Protein AF-A0A9X4NS41-F1 (afdb_monomer_lite)

Structure (mmCIF, N/CA/C/O backbone):
data_AF-A0A9X4NS41-F1
#
_entry.id   AF-A0A9X4NS41-F1
#
loop_
_atom_site.group_PDB
_atom_site.id
_atom_site.type_symbol
_atom_site.label_atom_id
_atom_site.label_alt_id
_atom_site.label_comp_id
_atom_site.label_asym_id
_atom_site.label_entity_id
_atom_site.label_seq_id
_atom_site.pdbx_PDB_ins_code
_atom_site.Cartn_x
_atom_site.Cartn_y
_atom_site.Cartn_z
_atom_site.occupancy
_atom_site.B_iso_or_equiv
_atom_site.auth_seq_id
_atom_site.auth_comp_id
_atom_site.auth_asym_id
_atom_site.auth_atom_id
_atom_site.pdbx_PDB_model_num
ATOM 1 N N . MET A 1 1 ? -1.812 -21.612 21.939 1.00 62.03 1 MET A N 1
ATOM 2 C CA . MET A 1 1 ? -1.450 -20.330 21.306 1.00 62.03 1 MET A CA 1
ATOM 3 C C . MET A 1 1 ? -2.098 -20.356 19.951 1.00 62.03 1 MET A C 1
ATOM 5 O O . MET A 1 1 ? -1.853 -21.315 19.227 1.00 62.03 1 MET A O 1
ATOM 9 N N . ASP A 1 2 ? -2.952 -19.383 19.673 1.00 74.12 2 ASP A N 1
ATOM 10 C CA . ASP A 1 2 ? -3.709 -19.360 18.427 1.00 74.12 2 ASP A CA 1
ATOM 11 C C . ASP A 1 2 ? -2.780 -19.047 17.252 1.00 74.12 2 ASP A C 1
ATOM 13 O O . ASP A 1 2 ? -1.747 -18.387 17.419 1.00 74.12 2 ASP A O 1
ATOM 17 N N . ALA A 1 3 ? -3.106 -19.604 16.087 1.00 84.44 3 ALA A N 1
ATOM 18 C CA . ALA A 1 3 ? -2.353 -19.372 14.864 1.00 84.44 3 ALA A CA 1
ATOM 19 C C . ALA A 1 3 ? -2.545 -17.927 14.386 1.00 84.44 3 ALA A C 1
ATOM 21 O O . ALA A 1 3 ? -3.587 -17.319 14.630 1.00 84.44 3 ALA A O 1
ATOM 22 N N . ASP A 1 4 ? -1.544 -17.389 13.690 1.00 89.44 4 ASP A N 1
ATOM 23 C CA . ASP A 1 4 ? -1.655 -16.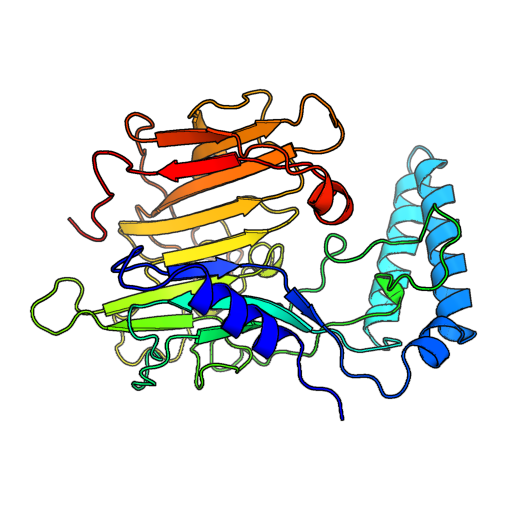079 13.057 1.00 89.44 4 ASP A CA 1
ATOM 24 C C . ASP A 1 4 ? -2.730 -16.133 11.949 1.00 89.44 4 ASP A C 1
ATOM 26 O O . ASP A 1 4 ? -2.580 -16.928 11.014 1.00 89.44 4 ASP A O 1
ATOM 30 N N . PRO A 1 5 ? -3.805 -15.322 12.014 1.00 90.75 5 PRO A N 1
ATOM 31 C CA . PRO A 1 5 ? -4.879 -15.353 11.022 1.00 90.75 5 PRO A CA 1
ATOM 32 C C . PRO A 1 5 ? -4.407 -15.125 9.584 1.00 90.75 5 PRO A C 1
ATOM 34 O O . PRO A 1 5 ? -5.068 -15.572 8.649 1.00 90.75 5 PRO A O 1
ATOM 37 N N . THR A 1 6 ? -3.258 -14.474 9.377 1.00 92.50 6 THR A N 1
ATOM 38 C CA . THR A 1 6 ? -2.722 -14.271 8.024 1.00 92.50 6 THR A CA 1
ATOM 39 C C . THR A 1 6 ? -2.385 -15.572 7.320 1.00 92.50 6 THR A C 1
ATOM 41 O O . THR A 1 6 ? -2.519 -15.642 6.105 1.00 92.50 6 THR A O 1
ATOM 44 N N . ASP A 1 7 ? -1.991 -16.610 8.057 1.00 91.50 7 ASP A N 1
ATOM 45 C CA . ASP A 1 7 ? -1.671 -17.910 7.465 1.00 91.50 7 ASP A CA 1
ATOM 46 C C . ASP A 1 7 ? -2.927 -18.571 6.892 1.00 91.50 7 ASP A C 1
ATOM 48 O O . ASP A 1 7 ? -2.894 -19.153 5.807 1.00 91.50 7 ASP A O 1
ATOM 52 N N . PHE A 1 8 ? -4.052 -18.414 7.591 1.00 93.12 8 PHE A N 1
ATOM 53 C CA . PHE A 1 8 ? -5.355 -18.840 7.100 1.00 93.12 8 PHE A CA 1
ATOM 54 C C . PHE A 1 8 ? -5.769 -18.030 5.864 1.00 93.12 8 PHE A C 1
ATOM 56 O O . PHE A 1 8 ? -6.077 -18.620 4.833 1.00 93.12 8 PHE A O 1
ATOM 63 N N . ILE A 1 9 ? -5.698 -16.695 5.923 1.00 92.75 9 ILE A N 1
ATOM 64 C CA . ILE A 1 9 ? -6.093 -15.822 4.802 1.00 92.75 9 ILE A CA 1
ATOM 65 C C . ILE A 1 9 ? -5.260 -16.120 3.546 1.00 92.75 9 ILE A C 1
ATOM 67 O O . ILE A 1 9 ? -5.816 -16.262 2.460 1.00 92.75 9 ILE A O 1
ATOM 71 N N . LEU A 1 10 ? -3.940 -16.269 3.680 1.00 93.94 10 LEU A N 1
ATOM 72 C CA . LEU A 1 10 ? -3.049 -16.617 2.569 1.00 93.94 10 LEU A CA 1
ATOM 73 C C . LEU A 1 10 ? -3.400 -17.982 1.957 1.00 93.94 10 LEU A C 1
ATOM 75 O O . LEU A 1 10 ? -3.392 -18.130 0.733 1.00 93.94 10 LEU A O 1
ATOM 79 N N . SER A 1 11 ? -3.726 -18.976 2.791 1.00 93.06 11 SER A N 1
ATOM 80 C CA . SER A 1 11 ? -4.186 -20.292 2.333 1.00 93.06 11 SER A CA 1
ATOM 81 C C . SER A 1 11 ? -5.492 -20.195 1.540 1.00 93.06 11 SER A C 1
ATOM 83 O O . SER A 1 11 ? -5.574 -20.751 0.445 1.00 93.06 11 SER A O 1
ATOM 85 N N . GLU A 1 12 ? -6.489 -19.470 2.049 1.00 94.06 12 GLU A N 1
ATOM 86 C CA . GLU A 1 12 ? -7.777 -19.288 1.368 1.00 94.06 12 GLU A CA 1
ATOM 87 C C . GLU A 1 12 ? -7.615 -18.543 0.036 1.00 94.06 12 GLU A C 1
ATOM 89 O O . GLU A 1 12 ? -8.140 -18.981 -0.986 1.00 94.06 12 GLU A O 1
ATOM 94 N N . LEU A 1 13 ? -6.814 -17.472 0.004 1.00 91.75 13 LEU A N 1
ATOM 95 C CA . LEU A 1 13 ? -6.517 -16.729 -1.226 1.00 91.75 13 LEU A CA 1
ATOM 96 C C . LEU A 1 13 ? -5.846 -17.618 -2.279 1.00 91.75 13 LEU A C 1
ATOM 98 O O . LEU A 1 13 ? -6.239 -17.610 -3.444 1.00 91.75 13 LEU A O 1
ATOM 102 N N . ARG A 1 14 ? -4.871 -18.437 -1.878 1.00 91.25 14 ARG A N 1
ATOM 103 C CA . ARG A 1 14 ? -4.211 -19.385 -2.785 1.00 91.25 14 ARG A CA 1
ATOM 104 C C . ARG A 1 14 ? -5.186 -20.413 -3.363 1.00 91.25 14 ARG A C 1
ATOM 106 O O . ARG A 1 14 ? -5.054 -20.790 -4.525 1.00 91.25 14 ARG A O 1
ATOM 113 N N . GLN A 1 15 ? -6.142 -20.887 -2.566 1.00 92.31 15 GLN A N 1
ATOM 114 C CA . GLN A 1 15 ? -7.164 -21.825 -3.037 1.00 92.31 15 GLN A CA 1
ATOM 115 C C . GLN A 1 15 ? -8.176 -21.152 -3.971 1.00 92.31 15 GLN A C 1
ATOM 117 O O . GLN A 1 15 ? -8.603 -21.771 -4.945 1.00 92.31 15 GLN A O 1
ATOM 122 N N . ALA A 1 16 ? -8.531 -19.894 -3.698 1.00 90.69 16 ALA A N 1
ATOM 123 C CA . ALA A 1 16 ? -9.467 -19.115 -4.502 1.00 90.69 16 ALA A CA 1
ATOM 124 C C . ALA A 1 16 ? -8.907 -18.735 -5.884 1.00 90.69 16 ALA A C 1
ATOM 126 O O . ALA A 1 16 ? -9.666 -18.678 -6.850 1.00 90.69 16 ALA A O 1
ATOM 127 N N . PHE A 1 17 ? -7.589 -18.527 -5.994 1.00 89.88 17 PHE A N 1
ATOM 128 C CA . PHE A 1 17 ? -6.917 -18.128 -7.236 1.00 89.88 17 PHE A CA 1
ATOM 129 C C . PHE A 1 17 ? -5.881 -19.172 -7.693 1.00 89.88 17 PHE A C 1
ATOM 131 O O . PHE A 1 17 ? -4.675 -18.915 -7.660 1.00 89.88 17 PHE A O 1
ATOM 138 N N . PRO A 1 18 ? -6.312 -20.376 -8.121 1.00 89.06 18 PRO A N 1
ATOM 139 C CA . PRO A 1 18 ? -5.387 -21.425 -8.522 1.00 89.06 18 PRO A CA 1
ATOM 140 C C . PRO A 1 18 ? -4.697 -21.085 -9.848 1.00 89.06 18 PRO A C 1
ATOM 142 O O . PRO A 1 18 ? -5.317 -20.581 -10.786 1.00 89.06 18 PRO A O 1
ATOM 145 N N . ALA A 1 19 ? -3.427 -21.479 -9.973 1.00 87.94 19 ALA A N 1
ATOM 146 C CA . ALA A 1 19 ? -2.611 -21.226 -11.163 1.00 87.94 19 ALA A CA 1
ATOM 147 C C . ALA A 1 19 ? -3.201 -21.789 -12.470 1.00 87.94 19 ALA A C 1
ATOM 149 O O . ALA A 1 19 ? -2.917 -21.277 -13.546 1.00 87.94 19 ALA A O 1
ATOM 150 N N . SER A 1 20 ? -4.038 -22.829 -12.387 1.00 90.38 20 SER A N 1
ATOM 151 C CA . SER A 1 20 ? -4.728 -23.405 -13.546 1.00 90.38 20 SER A CA 1
ATOM 152 C C . SER A 1 20 ? -5.795 -22.487 -14.150 1.00 90.38 20 SER A C 1
ATOM 154 O O . SER A 1 20 ? -6.167 -22.684 -15.304 1.00 90.38 20 SER A O 1
ATOM 156 N N . GLN A 1 21 ? -6.304 -21.520 -13.381 1.00 90.62 21 GLN A N 1
ATOM 157 C CA . GLN A 1 21 ? -7.304 -20.543 -13.825 1.00 90.62 21 GLN A CA 1
ATOM 158 C C . GLN A 1 21 ? -6.708 -19.142 -13.993 1.00 90.62 21 GLN A C 1
ATOM 160 O O . GLN A 1 21 ? -7.140 -18.404 -14.874 1.00 90.62 21 GLN A O 1
ATOM 165 N N . TYR A 1 22 ? -5.707 -18.801 -13.180 1.00 87.69 22 TYR A N 1
ATOM 166 C CA . TYR A 1 22 ? -5.058 -17.492 -13.161 1.00 87.69 22 TYR A CA 1
ATOM 167 C C . TYR A 1 22 ? -3.546 -17.656 -13.346 1.00 87.69 22 TYR A C 1
ATOM 169 O O . TYR A 1 22 ? -2.830 -17.537 -12.359 1.00 87.69 22 TYR A O 1
ATOM 177 N N . PRO A 1 23 ? -3.039 -18.006 -14.545 1.00 87.50 23 PRO A N 1
ATOM 178 C CA . PRO A 1 23 ? -1.600 -18.138 -14.783 1.00 87.50 23 PRO A CA 1
ATOM 179 C C . PRO A 1 23 ? -0.880 -16.788 -14.621 1.00 87.50 23 PRO A C 1
ATOM 181 O O . PRO A 1 23 ? -1.480 -15.743 -14.860 1.00 87.50 23 PRO A O 1
ATOM 184 N N . ASP A 1 24 ? 0.388 -16.833 -14.207 1.00 88.06 24 ASP A N 1
ATOM 185 C CA . ASP A 1 24 ? 1.316 -15.689 -14.154 1.00 88.06 24 ASP A CA 1
ATOM 186 C C . ASP A 1 24 ? 0.763 -14.442 -13.435 1.00 88.06 24 ASP A C 1
ATOM 188 O O . ASP A 1 24 ? 0.834 -13.308 -13.906 1.00 88.06 24 ASP A O 1
ATOM 192 N N . TRP A 1 25 ? 0.174 -14.671 -12.267 1.00 90.25 25 TRP A N 1
ATOM 193 C CA . TRP A 1 25 ? -0.565 -13.707 -11.472 1.00 90.25 25 TRP A CA 1
ATOM 194 C C . TRP A 1 25 ? 0.070 -13.487 -10.099 1.00 90.25 25 TRP A C 1
ATOM 196 O O . TRP A 1 25 ? 0.519 -14.416 -9.425 1.00 90.25 25 TRP A O 1
ATOM 206 N N . THR A 1 26 ? 0.023 -12.236 -9.644 1.00 94.62 26 THR A N 1
ATOM 207 C CA . THR A 1 26 ? 0.397 -11.844 -8.284 1.00 94.62 26 THR A CA 1
ATOM 208 C C . THR A 1 26 ? -0.670 -10.942 -7.701 1.00 94.62 26 THR A C 1
ATOM 210 O O . THR A 1 26 ? -0.989 -9.896 -8.257 1.00 94.62 26 THR A O 1
ATOM 213 N N . PHE A 1 27 ? -1.201 -11.342 -6.556 1.00 94.69 27 PHE A N 1
ATOM 214 C CA . PHE A 1 27 ? -2.134 -10.566 -5.765 1.00 94.69 27 PHE A CA 1
ATOM 215 C C . PHE A 1 27 ? -1.414 -9.938 -4.581 1.00 94.69 27 PHE A C 1
ATOM 217 O O . PHE A 1 27 ? -0.704 -10.628 -3.850 1.00 94.69 27 PHE A O 1
ATOM 224 N N . VAL A 1 28 ? -1.653 -8.648 -4.365 1.00 96.00 28 VAL A N 1
ATOM 225 C CA . VAL A 1 28 ? -1.194 -7.912 -3.187 1.00 96.00 28 VAL A CA 1
ATOM 226 C C . VAL A 1 28 ? -2.413 -7.291 -2.518 1.00 96.00 28 VAL A C 1
ATOM 228 O O . VAL A 1 28 ? -3.101 -6.466 -3.114 1.00 96.00 28 VAL A O 1
ATOM 231 N N . CYS A 1 29 ? -2.677 -7.685 -1.276 1.00 90.94 29 CYS A N 1
ATOM 232 C CA . CYS A 1 29 ? -3.777 -7.174 -0.467 1.00 90.94 29 CYS A CA 1
ATOM 233 C C . CYS A 1 29 ? -3.229 -6.483 0.776 1.00 90.94 29 CYS A C 1
ATOM 235 O O . CYS A 1 29 ? -2.676 -7.140 1.653 1.00 90.94 29 CYS A O 1
ATOM 237 N N . GLY A 1 30 ? -3.399 -5.167 0.863 1.00 85.12 30 GLY A N 1
ATOM 238 C CA . GLY A 1 30 ? -3.290 -4.419 2.115 1.00 85.12 30 GLY A CA 1
ATOM 239 C C . GLY A 1 30 ? -4.654 -3.811 2.451 1.00 85.12 30 GLY A C 1
ATOM 240 O O . GLY A 1 30 ? -5.409 -3.491 1.538 1.00 85.12 30 GLY A O 1
ATOM 241 N N . SER A 1 31 ? -5.048 -3.672 3.713 1.00 87.62 31 SER A N 1
ATOM 242 C CA . SER A 1 31 ? -4.309 -3.936 4.959 1.00 87.62 31 SER A CA 1
ATOM 243 C C . SER A 1 31 ? -4.877 -5.151 5.706 1.00 87.62 31 SER A C 1
ATOM 245 O O . SER A 1 31 ? -6.085 -5.239 5.911 1.00 87.62 31 SER A O 1
ATOM 247 N N . ALA A 1 32 ? -4.022 -6.060 6.184 1.00 90.62 32 ALA A N 1
ATOM 248 C CA . ALA A 1 32 ? -4.383 -7.122 7.127 1.00 90.62 32 ALA A CA 1
ATOM 249 C C . ALA A 1 32 ? -3.852 -6.781 8.528 1.00 90.62 32 ALA A C 1
ATOM 251 O O . ALA A 1 32 ? -2.662 -6.947 8.817 1.00 90.62 32 ALA A O 1
ATOM 252 N N . ILE A 1 33 ? -4.740 -6.292 9.397 1.00 91.00 33 ILE A N 1
ATOM 253 C CA . ILE A 1 33 ? -4.406 -5.876 10.763 1.00 91.00 33 ILE A CA 1
ATOM 254 C C . ILE A 1 33 ? -4.582 -7.045 11.728 1.00 91.00 33 ILE A C 1
ATOM 256 O O . ILE A 1 33 ? -5.600 -7.732 11.745 1.00 91.00 33 ILE A O 1
ATOM 260 N N . THR A 1 34 ? -3.574 -7.267 12.560 1.00 91.75 34 THR A N 1
ATOM 261 C CA . THR A 1 34 ? -3.524 -8.382 13.512 1.00 91.75 34 THR A CA 1
ATOM 262 C C . THR A 1 34 ? -2.793 -7.964 14.776 1.00 91.75 34 THR A C 1
ATOM 264 O O . THR A 1 34 ? -1.977 -7.048 14.757 1.00 91.75 34 THR A O 1
ATOM 267 N N . SER A 1 35 ? -3.035 -8.659 15.879 1.00 91.38 35 SER A N 1
ATOM 268 C CA . SER A 1 35 ? -2.287 -8.458 17.116 1.00 91.38 35 SER A CA 1
ATOM 269 C C . SER A 1 35 ? -2.070 -9.791 17.810 1.00 91.38 35 SER A C 1
ATOM 271 O O . SER A 1 35 ? -2.836 -10.738 17.621 1.00 91.38 35 SER A O 1
ATOM 273 N N . ARG A 1 36 ? -1.023 -9.858 18.630 1.00 90.06 36 ARG A N 1
ATOM 274 C CA . ARG A 1 36 ? -0.758 -10.997 19.499 1.00 90.06 36 ARG A CA 1
ATOM 275 C C . ARG A 1 36 ? -0.739 -10.525 20.942 1.00 90.06 36 ARG A C 1
ATOM 277 O O . ARG A 1 36 ? 0.277 -10.055 21.440 1.00 90.06 36 ARG A O 1
ATOM 284 N N . VAL A 1 37 ? -1.868 -10.697 21.616 1.00 89.50 37 VAL A N 1
ATOM 285 C CA . VAL A 1 37 ? -2.047 -10.350 23.028 1.00 89.50 37 VAL A CA 1
ATOM 286 C C . VAL A 1 37 ? -2.536 -11.561 23.811 1.00 89.50 37 VAL A C 1
ATOM 288 O O . VAL A 1 37 ? -3.173 -12.452 23.256 1.00 89.50 37 VAL A O 1
ATOM 291 N N . HIS A 1 38 ? -2.224 -11.610 25.106 1.00 86.25 38 HIS A N 1
ATOM 292 C CA . HIS A 1 38 ? -2.676 -12.700 25.975 1.00 86.25 38 HIS A CA 1
ATOM 293 C C . HIS A 1 38 ? -4.189 -12.676 26.208 1.00 86.25 38 HIS A C 1
ATOM 295 O O . HIS A 1 38 ? -4.821 -13.727 26.201 1.00 86.25 38 HIS A O 1
ATOM 301 N N . ASP A 1 39 ? -4.751 -11.485 26.426 1.00 90.31 39 ASP A N 1
ATOM 302 C CA . ASP A 1 39 ? -6.180 -11.283 26.650 1.00 90.31 39 ASP A CA 1
ATOM 303 C C . ASP A 1 39 ? -6.590 -9.884 26.173 1.00 90.31 39 ASP A C 1
ATOM 305 O O . ASP A 1 39 ? -6.381 -8.879 26.858 1.00 90.31 39 ASP A O 1
ATOM 309 N N . VAL A 1 40 ? -7.173 -9.825 24.974 1.00 91.38 40 VAL A N 1
ATOM 310 C CA . VAL A 1 40 ? -7.666 -8.575 24.382 1.00 91.38 40 VAL A CA 1
ATOM 311 C C . VAL 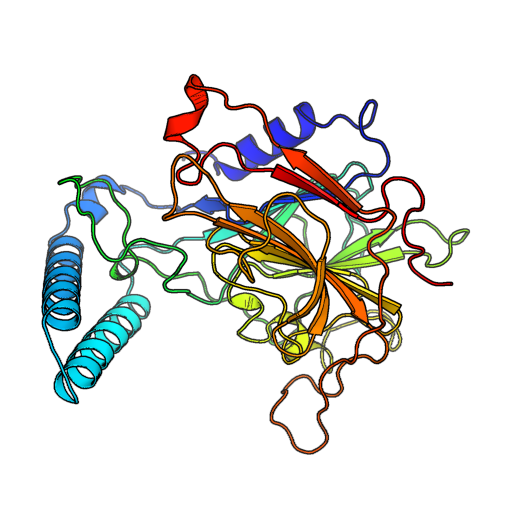A 1 40 ? -8.810 -7.970 25.200 1.00 91.38 40 VAL A C 1
ATOM 313 O O . VAL A 1 40 ? -8.899 -6.750 25.311 1.00 91.38 40 VAL A O 1
ATOM 316 N N . THR A 1 41 ? -9.633 -8.803 25.843 1.00 92.62 41 THR A N 1
ATOM 317 C CA . THR A 1 41 ? -10.778 -8.363 26.653 1.00 92.62 41 THR A CA 1
ATOM 318 C C . THR A 1 41 ? -10.294 -7.580 27.863 1.00 92.62 41 THR A C 1
ATOM 320 O O . THR A 1 41 ? -10.810 -6.503 28.155 1.00 92.62 41 THR A O 1
ATOM 323 N N . THR A 1 42 ? -9.251 -8.076 28.534 1.00 94.12 42 THR A N 1
ATOM 324 C CA . THR A 1 42 ? -8.624 -7.368 29.657 1.00 94.12 42 THR A CA 1
ATOM 325 C C . THR A 1 42 ? -8.018 -6.031 29.217 1.00 94.12 42 THR A C 1
ATOM 327 O O . THR A 1 42 ? -8.145 -5.038 29.935 1.00 94.12 42 THR A O 1
ATOM 330 N N . ILE A 1 43 ? -7.399 -5.963 28.032 1.00 94.94 43 ILE A N 1
ATOM 331 C CA . ILE A 1 43 ? -6.837 -4.706 27.510 1.00 94.94 43 ILE A CA 1
ATOM 332 C C . ILE A 1 43 ? -7.949 -3.694 27.216 1.00 94.94 43 ILE A C 1
ATOM 334 O O . ILE A 1 43 ? -7.859 -2.546 27.661 1.00 94.94 43 ILE A O 1
ATOM 338 N N . LEU A 1 44 ? -9.007 -4.116 26.520 1.00 94.25 44 LEU A N 1
ATOM 339 C CA . LEU A 1 44 ? -10.174 -3.290 26.190 1.00 94.25 44 LEU A CA 1
ATOM 340 C C . LEU A 1 44 ? -10.887 -2.775 27.450 1.00 94.25 44 LEU A C 1
ATOM 342 O O . LEU A 1 44 ? -11.250 -1.604 27.526 1.00 94.25 44 LEU A O 1
ATOM 346 N N . ALA A 1 45 ? -11.018 -3.618 28.478 1.00 93.94 45 ALA A N 1
ATOM 347 C CA . ALA A 1 45 ? -11.662 -3.264 29.741 1.00 93.94 45 ALA A CA 1
ATOM 348 C C . ALA A 1 45 ? -10.777 -2.434 30.690 1.00 93.94 45 ALA A C 1
ATOM 350 O O . ALA A 1 45 ? -11.266 -1.954 31.715 1.00 93.94 45 ALA A O 1
ATOM 351 N N . SER A 1 46 ? -9.483 -2.267 30.400 1.00 95.00 46 SER A N 1
ATOM 352 C CA . SER A 1 46 ? -8.568 -1.575 31.309 1.00 95.00 46 SER A CA 1
ATOM 353 C C . SER A 1 46 ? -8.893 -0.082 31.450 1.00 95.00 46 SER A C 1
ATOM 355 O O . SER A 1 46 ? -9.267 0.595 30.492 1.00 95.00 46 SER A O 1
ATOM 357 N N . ASN A 1 47 ? -8.661 0.470 32.647 1.00 95.50 47 ASN A N 1
ATOM 358 C CA . ASN A 1 47 ? -8.856 1.901 32.904 1.00 95.50 47 ASN A CA 1
ATOM 359 C C . ASN A 1 47 ? -7.981 2.787 31.996 1.00 95.50 47 ASN A C 1
ATOM 361 O O . ASN A 1 47 ? -8.400 3.873 31.612 1.00 95.50 47 ASN A O 1
ATOM 365 N N . SER A 1 48 ? -6.782 2.319 31.624 1.00 94.69 48 SER A N 1
ATOM 366 C CA . SER A 1 48 ? -5.911 3.024 30.672 1.00 94.69 48 SER A CA 1
ATOM 367 C C . SER A 1 48 ? -6.608 3.208 29.321 1.00 94.69 48 SER A C 1
ATOM 369 O O . SER A 1 48 ? -6.689 4.329 28.826 1.00 94.69 48 SER A O 1
ATOM 371 N N . THR A 1 49 ? -7.172 2.132 28.762 1.00 94.88 49 THR A N 1
ATOM 372 C CA . THR A 1 49 ? -7.921 2.174 27.500 1.00 94.88 49 THR A CA 1
ATOM 373 C C . THR A 1 49 ? -9.148 3.077 27.605 1.00 94.88 49 THR A C 1
ATOM 375 O O . THR A 1 49 ? -9.331 3.967 26.779 1.00 94.88 49 THR A O 1
ATOM 378 N N . GLN A 1 50 ? -9.959 2.918 28.656 1.00 94.06 50 GLN A N 1
ATOM 379 C CA . GLN A 1 50 ? -11.175 3.718 28.843 1.00 94.06 50 GLN A CA 1
ATOM 380 C C . GLN A 1 50 ? -10.880 5.222 28.937 1.00 94.06 50 GLN A C 1
ATOM 382 O O . GLN A 1 50 ? -11.552 6.022 28.287 1.00 94.06 50 GLN A O 1
ATOM 387 N N . VAL A 1 51 ? -9.853 5.616 29.700 1.00 95.75 51 VAL A N 1
ATOM 388 C CA . VAL A 1 51 ? -9.455 7.026 29.837 1.00 95.75 51 VAL A CA 1
ATOM 389 C C . VAL A 1 51 ? -8.952 7.588 28.511 1.00 95.75 51 VAL A C 1
ATOM 391 O O . VAL A 1 51 ? -9.346 8.691 28.140 1.00 95.75 51 VAL A O 1
ATOM 394 N N . ARG A 1 52 ? -8.116 6.845 27.774 1.00 95.88 52 ARG A N 1
ATOM 395 C CA . ARG A 1 52 ? -7.621 7.277 26.458 1.00 95.88 52 ARG A CA 1
ATOM 396 C C . ARG A 1 52 ? -8.767 7.533 25.485 1.00 95.88 52 ARG A C 1
ATOM 398 O O . ARG A 1 52 ? -8.810 8.599 24.879 1.00 95.88 52 ARG A O 1
ATOM 405 N N . ASN A 1 53 ? -9.714 6.600 25.403 1.00 94.88 53 ASN A N 1
ATOM 406 C CA . ASN A 1 53 ? -10.873 6.715 24.520 1.00 94.88 53 ASN A CA 1
ATOM 407 C C . ASN A 1 53 ? -11.760 7.899 24.919 1.00 94.88 53 ASN A C 1
ATOM 409 O O . ASN A 1 53 ? -12.166 8.667 24.055 1.00 94.88 53 ASN A O 1
ATOM 413 N N . ALA A 1 54 ? -11.997 8.108 26.218 1.00 95.44 54 ALA A N 1
ATOM 414 C CA . ALA A 1 54 ? -12.778 9.246 26.702 1.00 95.44 54 ALA A CA 1
ATOM 415 C C . ALA A 1 54 ? -12.114 10.600 26.385 1.00 95.44 54 ALA A C 1
ATOM 417 O O . ALA A 1 54 ? -12.797 11.552 26.006 1.00 95.44 54 ALA A O 1
ATOM 418 N N . VAL A 1 55 ? -10.784 10.697 26.514 1.00 97.25 55 VAL A N 1
ATOM 419 C CA . VAL A 1 55 ? -10.033 11.909 26.151 1.00 97.25 55 VAL A CA 1
ATOM 420 C C . VAL A 1 55 ? -10.109 12.163 24.647 1.00 97.25 55 VAL A C 1
ATOM 422 O O . VAL A 1 55 ? -10.434 13.280 24.247 1.00 97.25 55 VAL A O 1
ATOM 425 N N . VAL A 1 56 ? -9.855 11.146 23.818 1.00 96.31 56 VAL A N 1
ATOM 426 C CA . VAL A 1 56 ? -9.917 11.269 22.353 1.00 96.31 56 VAL A CA 1
ATOM 427 C C . VAL A 1 56 ? -11.321 11.627 21.883 1.00 96.31 56 VAL A C 1
ATOM 429 O O . VAL A 1 56 ? -11.461 12.534 21.064 1.00 96.31 56 VAL A O 1
ATOM 432 N N . GLN A 1 57 ? -12.357 10.990 22.429 1.00 96.06 57 GLN A N 1
ATOM 433 C CA . GLN A 1 57 ? -13.744 11.320 22.119 1.00 96.06 57 GLN A CA 1
ATOM 434 C C . GLN A 1 57 ? -14.048 12.782 22.465 1.00 96.06 57 GLN A C 1
ATOM 436 O O . GLN A 1 57 ? -14.498 13.532 21.603 1.00 96.06 57 GLN A O 1
ATOM 441 N N . SER A 1 58 ? -13.730 13.215 23.689 1.00 97.44 58 SER A N 1
ATOM 442 C CA . SER A 1 58 ? -13.962 14.594 24.130 1.00 97.44 58 SER A CA 1
ATOM 443 C C . SER A 1 58 ? -13.237 15.608 23.242 1.00 97.44 58 SER A C 1
ATOM 445 O O . SER A 1 58 ? -13.848 16.556 22.753 1.00 97.44 58 SER A O 1
ATOM 447 N N . LEU A 1 59 ? -11.950 15.389 22.954 1.00 97.25 59 LEU A N 1
ATOM 448 C CA . LEU A 1 59 ? -11.181 16.268 22.070 1.00 97.25 59 LEU A CA 1
ATOM 449 C C . LEU A 1 59 ? -11.736 16.281 20.641 1.00 97.25 59 LEU A C 1
ATOM 451 O O . LEU A 1 59 ? -11.789 17.346 20.032 1.00 97.25 59 LEU A O 1
ATOM 455 N N . SER A 1 60 ? -12.193 15.140 20.124 1.00 95.56 60 SER A N 1
ATOM 456 C CA . SER A 1 60 ? -12.800 15.044 18.791 1.00 95.56 60 SER A CA 1
ATOM 457 C C . SER A 1 60 ? -14.123 15.810 18.714 1.00 95.56 60 SER A C 1
ATOM 459 O O . SER A 1 60 ? -14.336 16.583 17.783 1.00 95.56 60 SER A O 1
ATOM 461 N N . GLU A 1 61 ? -14.994 15.659 19.714 1.00 95.94 61 GLU A N 1
ATOM 462 C CA . GLU A 1 61 ? -16.260 16.395 19.813 1.00 95.94 61 GLU A CA 1
ATOM 463 C C . GLU A 1 61 ? -16.020 17.908 19.933 1.00 95.94 61 GLU A C 1
ATOM 465 O O . GLU A 1 61 ? -16.672 18.700 19.249 1.00 95.94 61 GLU A O 1
ATOM 470 N N . GLN A 1 62 ? -15.049 18.325 20.755 1.00 96.94 62 GLN A N 1
ATOM 471 C CA . GLN A 1 62 ? -14.683 19.737 20.887 1.00 96.94 62 GLN A CA 1
ATOM 472 C C . GLN A 1 62 ? -14.047 20.292 19.614 1.00 96.94 62 GLN A C 1
ATOM 474 O O . GLN A 1 62 ? -14.313 21.438 19.263 1.00 96.94 62 GLN A O 1
ATOM 479 N N . TRP A 1 63 ? -13.235 19.507 18.903 1.00 95.81 63 TRP A N 1
ATOM 480 C CA . TRP A 1 63 ? -12.651 19.919 17.630 1.00 95.81 63 TRP A CA 1
ATOM 481 C C . TRP A 1 63 ? -13.743 20.202 16.596 1.00 95.81 63 TRP A C 1
ATOM 483 O O . TRP A 1 63 ? -13.751 21.282 16.007 1.00 95.81 63 TRP A O 1
ATOM 493 N N . LEU A 1 64 ? -14.707 19.291 16.442 1.00 94.12 64 LEU A N 1
ATOM 494 C CA . LEU A 1 64 ? -15.834 19.460 15.519 1.00 94.12 64 LEU A CA 1
ATOM 495 C C . LEU A 1 64 ? -16.745 20.642 15.894 1.00 94.12 64 LEU A C 1
ATOM 497 O O . LEU A 1 64 ? -17.345 21.256 15.012 1.00 94.12 64 LEU A O 1
ATOM 501 N N . ALA A 1 65 ? -16.848 20.978 17.183 1.00 96.19 65 ALA A N 1
ATOM 502 C CA . ALA A 1 65 ? -17.640 22.110 17.667 1.00 96.19 65 ALA A CA 1
ATOM 503 C C . ALA A 1 65 ? -16.888 23.458 17.643 1.00 96.19 65 ALA A C 1
ATOM 505 O O . ALA A 1 65 ? -17.515 24.521 17.605 1.00 96.19 65 ALA A O 1
ATOM 506 N N . ALA A 1 66 ? -15.555 23.441 17.704 1.00 95.56 66 ALA A N 1
ATOM 507 C CA . ALA A 1 66 ? -14.728 24.639 17.758 1.00 95.56 66 ALA A CA 1
ATOM 508 C C . ALA A 1 66 ? -14.617 25.322 16.388 1.00 95.56 66 ALA A C 1
ATOM 510 O O . ALA A 1 66 ? -14.561 24.678 15.343 1.00 95.56 66 ALA A O 1
ATOM 511 N N . TYR A 1 67 ? -14.498 26.652 16.398 1.00 94.31 67 TYR A N 1
ATOM 512 C CA . TYR A 1 67 ? -14.333 27.471 15.197 1.00 94.31 67 TYR A CA 1
ATOM 513 C C . TYR A 1 67 ? -13.154 28.442 15.332 1.00 94.31 67 TYR A C 1
ATOM 515 O O . TYR A 1 67 ? -12.728 28.800 16.434 1.00 94.31 67 TYR A O 1
ATOM 523 N N . GLY A 1 68 ? -12.633 28.897 14.190 1.00 94.56 68 GLY A N 1
ATOM 524 C CA . GLY A 1 68 ? -11.513 29.838 14.144 1.00 94.56 68 GLY A CA 1
ATOM 525 C C . GLY A 1 68 ? -10.222 29.252 14.738 1.00 94.56 68 GLY A C 1
ATOM 526 O O . GLY A 1 68 ? -10.029 28.039 14.704 1.00 94.56 68 GLY A O 1
ATOM 527 N N . PRO A 1 69 ? -9.329 30.083 15.304 1.00 95.50 69 PRO A N 1
ATOM 528 C CA . PRO A 1 69 ? -8.040 29.625 15.831 1.00 95.50 69 PRO A CA 1
ATOM 529 C C . PRO A 1 69 ? -8.134 28.531 16.906 1.00 95.50 69 PRO A C 1
ATOM 531 O O . PRO A 1 69 ? -7.224 27.717 17.026 1.00 95.50 69 PRO A O 1
ATOM 534 N N . LEU A 1 70 ? -9.235 28.482 17.669 1.00 95.12 70 LEU A N 1
ATOM 535 C CA . LEU A 1 70 ? -9.438 27.462 18.701 1.00 95.12 70 LEU A CA 1
ATOM 536 C C . LEU A 1 70 ? -9.576 26.053 18.104 1.00 95.12 70 LEU A C 1
ATOM 538 O O . LEU A 1 70 ? -9.127 25.098 18.728 1.00 95.12 70 LEU A O 1
ATOM 542 N N . ASN A 1 71 ? -10.136 25.923 16.895 1.00 96.50 71 ASN A N 1
ATOM 543 C CA . ASN A 1 71 ? -10.234 24.638 16.197 1.00 96.50 71 ASN A CA 1
ATOM 544 C C . ASN A 1 71 ? -8.846 23.999 16.010 1.00 96.50 71 ASN A C 1
ATOM 546 O O . ASN A 1 71 ? -8.662 22.837 16.361 1.00 96.50 71 ASN A O 1
ATOM 550 N N . GLY A 1 72 ? -7.864 24.789 15.558 1.00 95.31 72 GLY A N 1
ATOM 551 C CA . GLY A 1 72 ? -6.482 24.331 15.391 1.00 95.31 72 GLY A CA 1
ATOM 552 C C . GLY A 1 72 ? -5.827 23.930 16.713 1.00 95.31 72 GLY A C 1
ATOM 553 O O . GLY A 1 72 ? -5.199 22.883 16.790 1.00 95.31 72 GLY A O 1
ATOM 554 N N . VAL A 1 73 ? -6.054 24.697 17.786 1.00 96.75 73 VAL A N 1
ATOM 555 C CA . VAL A 1 73 ? -5.525 24.361 19.121 1.00 96.75 73 VAL A CA 1
ATOM 556 C C . VAL A 1 73 ? -6.059 23.015 19.618 1.00 96.75 73 VAL A C 1
ATOM 558 O O . VAL A 1 73 ? -5.289 22.195 20.113 1.00 96.75 73 VAL A O 1
ATOM 561 N N . VAL A 1 74 ? -7.367 22.766 19.491 1.00 96.88 74 VAL A N 1
ATOM 562 C CA . VAL A 1 74 ? -7.965 21.491 19.926 1.00 96.88 74 VAL A CA 1
ATOM 563 C C . VAL A 1 74 ? -7.481 20.333 19.050 1.00 96.88 74 VAL A C 1
ATOM 565 O O . VAL A 1 74 ? -7.170 19.265 19.576 1.00 96.88 74 VAL A O 1
ATOM 568 N N . PHE A 1 75 ? -7.350 20.550 17.740 1.00 95.62 75 PHE A N 1
ATOM 569 C CA . PHE A 1 75 ? -6.785 19.561 16.823 1.00 95.62 75 PHE A CA 1
ATOM 570 C C . PHE A 1 75 ? -5.340 19.194 17.194 1.00 95.62 75 PHE A C 1
ATOM 572 O O . PHE A 1 75 ? -5.012 18.014 17.305 1.00 95.62 75 PHE A O 1
ATOM 579 N N . ASP A 1 76 ? -4.494 20.181 17.496 1.00 96.06 76 ASP A N 1
ATOM 580 C CA . ASP A 1 76 ? -3.118 19.944 17.939 1.00 96.06 76 ASP A CA 1
ATOM 581 C C . ASP A 1 76 ? -3.072 19.169 19.263 1.00 96.06 76 ASP A C 1
ATOM 583 O O . ASP A 1 76 ? -2.230 18.287 19.443 1.00 96.06 76 ASP A O 1
ATOM 587 N N . MET A 1 77 ? -3.982 19.458 20.202 1.00 97.44 77 MET A N 1
ATOM 588 C CA . MET A 1 77 ? -4.104 18.691 21.446 1.00 97.44 77 MET A CA 1
ATOM 589 C C . MET A 1 77 ? -4.470 17.228 21.176 1.00 97.44 77 MET A C 1
ATOM 591 O O . MET A 1 77 ? -3.854 16.340 21.765 1.00 97.44 77 MET A O 1
ATOM 595 N N . LEU A 1 78 ? -5.429 16.977 20.280 1.00 96.06 78 LEU A N 1
ATOM 596 C CA . LEU A 1 78 ? -5.837 15.633 19.865 1.00 96.06 78 LEU A CA 1
ATOM 597 C C . LEU A 1 78 ? -4.662 14.860 19.254 1.00 96.06 78 LEU A C 1
ATOM 599 O O . LEU A 1 78 ? -4.318 13.779 19.735 1.00 96.06 78 LEU A O 1
ATOM 603 N N . VAL A 1 79 ? -3.998 15.442 18.254 1.00 93.56 79 VAL A N 1
ATOM 604 C CA . VAL A 1 79 ? -2.856 14.823 17.564 1.00 93.56 79 VAL A CA 1
ATOM 605 C C . VAL A 1 79 ? -1.717 14.532 18.540 1.00 93.56 79 VAL A C 1
ATOM 607 O O . VAL A 1 79 ? -1.156 13.437 18.535 1.00 93.56 79 VAL A O 1
ATOM 610 N N . ASN A 1 80 ? -1.373 15.481 19.412 1.00 94.88 80 ASN A N 1
ATOM 611 C CA . ASN A 1 80 ? -0.298 15.287 20.385 1.00 94.88 80 ASN A CA 1
ATOM 612 C C . ASN A 1 80 ? -0.654 14.239 21.444 1.00 94.88 80 ASN A C 1
ATOM 614 O O . ASN A 1 80 ? 0.223 13.492 21.880 1.00 94.88 80 ASN A O 1
ATOM 618 N N . PHE A 1 81 ? -1.916 14.156 21.866 1.00 96.25 81 PHE A N 1
ATOM 619 C CA . PHE A 1 81 ? -2.353 13.121 22.798 1.00 96.25 81 PHE A CA 1
ATOM 620 C C . PHE A 1 81 ? -2.202 11.721 22.189 1.00 96.25 81 PHE A C 1
ATOM 622 O O . PHE A 1 81 ? -1.620 10.842 22.827 1.00 96.25 81 PHE A O 1
ATOM 629 N N . ILE A 1 82 ? -2.645 11.536 20.941 1.00 94.44 82 ILE A N 1
ATOM 630 C CA . ILE A 1 82 ? -2.522 10.268 20.208 1.00 94.44 82 ILE A CA 1
ATOM 631 C C . ILE A 1 82 ? -1.048 9.889 20.006 1.00 94.44 82 ILE A C 1
ATOM 633 O O . ILE A 1 82 ? -0.646 8.790 20.381 1.00 94.44 82 ILE A O 1
ATOM 637 N N . LYS A 1 83 ? -0.204 10.820 19.540 1.00 91.75 83 LYS A N 1
ATOM 638 C CA . LYS A 1 83 ? 1.244 10.580 19.373 1.00 91.75 83 LYS A CA 1
ATOM 639 C C . LYS A 1 83 ? 1.925 10.128 20.664 1.00 91.75 83 LYS A C 1
ATOM 641 O O . LYS A 1 83 ? 2.768 9.233 20.656 1.00 91.75 83 LYS A O 1
ATOM 646 N N . ASN A 1 84 ? 1.559 10.737 21.794 1.00 94.06 84 ASN A N 1
ATOM 647 C CA . ASN A 1 84 ? 2.056 10.286 23.090 1.00 94.06 84 ASN A CA 1
ATOM 648 C C . ASN A 1 84 ? 1.574 8.862 23.383 1.00 94.06 84 ASN A C 1
ATOM 650 O O . ASN A 1 84 ? 2.381 8.020 23.759 1.00 94.06 84 ASN A O 1
ATOM 654 N N . CYS A 1 85 ? 0.292 8.572 23.161 1.00 94.94 85 CYS A N 1
ATOM 655 C CA . CYS A 1 85 ? -0.272 7.240 23.358 1.00 94.94 85 CYS A CA 1
ATOM 656 C C . CYS A 1 85 ? 0.453 6.146 22.557 1.00 94.94 85 CYS A C 1
ATOM 658 O O . CYS A 1 85 ? 0.660 5.063 23.106 1.00 94.94 85 CYS A O 1
ATOM 660 N N . HIS A 1 86 ? 0.889 6.436 21.325 1.00 92.25 86 HIS A N 1
ATOM 661 C CA . HIS A 1 86 ? 1.685 5.524 20.489 1.00 92.25 86 HIS A CA 1
ATOM 662 C C . HIS A 1 86 ? 3.059 5.192 21.077 1.00 92.25 86 HIS A C 1
ATOM 664 O O . HIS A 1 86 ? 3.599 4.126 20.812 1.00 92.25 86 HIS A O 1
ATOM 670 N N . SER A 1 87 ? 3.632 6.075 21.900 1.00 91.62 87 SER A N 1
ATOM 671 C CA . SER A 1 87 ? 4.936 5.838 22.544 1.00 91.62 87 SER A CA 1
ATOM 672 C C . SER A 1 87 ? 4.856 4.833 23.702 1.00 91.62 87 SER A C 1
ATOM 674 O O . SER A 1 87 ? 5.877 4.344 24.180 1.00 91.62 87 SER A O 1
ATOM 676 N N . TYR A 1 88 ? 3.648 4.548 24.192 1.00 92.56 88 TYR A N 1
ATOM 677 C CA . TYR A 1 88 ? 3.373 3.570 25.244 1.00 92.56 88 TYR A CA 1
ATOM 678 C C . TYR A 1 88 ? 1.991 2.940 24.987 1.00 92.56 88 TYR A C 1
ATOM 680 O O . TYR A 1 88 ? 1.023 3.222 25.711 1.00 92.56 88 TYR A O 1
ATOM 688 N N . PRO A 1 89 ? 1.862 2.135 23.916 1.00 93.81 89 PRO A N 1
ATOM 689 C CA . PRO A 1 89 ? 0.578 1.610 23.476 1.00 93.81 89 PRO A CA 1
ATOM 690 C C . PRO A 1 89 ? 0.026 0.594 24.482 1.00 93.81 89 PRO A C 1
ATOM 692 O O . PRO A 1 89 ? 0.758 -0.023 25.257 1.00 93.81 89 PRO A O 1
ATOM 695 N N . CYS A 1 90 ? -1.289 0.396 24.465 1.00 94.94 90 CYS A N 1
ATOM 696 C CA . CYS A 1 90 ? -1.932 -0.683 25.211 1.00 94.94 90 CYS A CA 1
ATOM 697 C C . CYS A 1 90 ? -1.714 -2.049 24.544 1.00 94.94 90 CYS A C 1
ATOM 699 O O . CYS A 1 90 ? -1.730 -3.070 25.231 1.00 94.94 90 CYS A O 1
ATOM 701 N N . MET A 1 91 ? -1.513 -2.069 23.226 1.00 93.31 91 MET A N 1
ATOM 702 C CA . MET A 1 91 ? -1.141 -3.258 22.464 1.00 93.31 91 MET A CA 1
ATOM 703 C C . MET A 1 91 ? -0.345 -2.885 21.212 1.00 93.31 91 MET A C 1
ATOM 705 O O . MET A 1 91 ? -0.604 -1.860 20.588 1.00 93.31 91 MET A O 1
ATOM 709 N N . GLU A 1 92 ? 0.585 -3.744 20.813 1.00 93.56 92 GLU A N 1
ATOM 710 C CA . GLU A 1 92 ? 1.184 -3.662 19.482 1.00 93.56 92 GLU A CA 1
ATOM 711 C C . GLU A 1 92 ? 0.289 -4.370 18.466 1.00 93.56 92 GLU A C 1
ATOM 713 O O . GLU A 1 92 ? -0.277 -5.439 18.730 1.00 93.56 92 GLU A O 1
ATOM 718 N N . VAL A 1 93 ? 0.167 -3.777 17.288 1.00 93.81 93 VAL A N 1
ATOM 719 C CA . VAL A 1 93 ? -0.608 -4.316 16.172 1.00 93.81 93 VAL A CA 1
ATOM 720 C C . VAL A 1 93 ? 0.281 -4.353 14.938 1.00 93.81 93 VAL A C 1
ATOM 722 O O . VAL A 1 93 ? 1.137 -3.502 14.750 1.00 93.81 93 VAL A O 1
ATOM 725 N N . ARG A 1 94 ? 0.111 -5.358 14.090 1.00 93.44 94 ARG A N 1
ATOM 726 C CA . ARG A 1 94 ? 0.826 -5.488 12.821 1.00 93.44 94 ARG A CA 1
ATOM 727 C C . ARG A 1 94 ? -0.164 -5.234 11.708 1.00 93.44 94 ARG A C 1
ATOM 729 O O . ARG A 1 94 ? -1.161 -5.954 11.622 1.00 93.44 94 ARG A O 1
ATOM 736 N N . ASN A 1 95 ? 0.125 -4.254 10.866 1.00 93.62 95 ASN A N 1
ATOM 737 C CA . ASN A 1 95 ? -0.593 -4.025 9.623 1.00 93.62 95 ASN A CA 1
ATOM 738 C C . ASN A 1 95 ? 0.253 -4.592 8.477 1.00 93.62 95 ASN A C 1
ATOM 740 O O . ASN A 1 95 ? 1.412 -4.219 8.314 1.00 93.62 95 ASN A O 1
ATOM 744 N N . ARG A 1 96 ? -0.295 -5.562 7.743 1.00 94.38 96 ARG A N 1
ATOM 745 C CA . ARG A 1 96 ? 0.439 -6.321 6.730 1.00 94.38 96 ARG A CA 1
ATOM 746 C C . ARG A 1 96 ? -0.197 -6.225 5.356 1.00 94.38 96 ARG A C 1
ATOM 748 O O . ARG A 1 96 ? -1.411 -6.344 5.227 1.00 94.38 96 ARG A O 1
ATOM 755 N N . ALA A 1 97 ? 0.641 -6.128 4.332 1.00 96.19 97 ALA A N 1
ATOM 756 C CA . ALA A 1 97 ? 0.266 -6.568 3.000 1.00 96.19 97 ALA A CA 1
ATOM 757 C C . ALA A 1 97 ? 0.443 -8.090 2.914 1.00 96.19 97 ALA A C 1
ATOM 759 O O . ALA A 1 97 ? 1.480 -8.622 3.318 1.00 96.19 97 ALA A O 1
ATOM 760 N N . LEU A 1 98 ? -0.564 -8.785 2.397 1.00 96.56 98 LEU A N 1
ATOM 761 C CA . LEU A 1 98 ? -0.547 -10.211 2.096 1.00 96.56 98 LEU A CA 1
ATOM 762 C C . LEU A 1 98 ? -0.347 -10.390 0.595 1.00 96.56 98 LEU A C 1
ATOM 764 O O . LEU A 1 98 ? -1.074 -9.799 -0.203 1.00 96.56 98 LEU A O 1
ATOM 768 N N . ILE A 1 99 ? 0.637 -11.200 0.221 1.00 97.06 99 ILE A N 1
ATOM 769 C CA . ILE A 1 99 ? 1.030 -11.414 -1.168 1.00 97.06 99 ILE A CA 1
ATOM 770 C C . ILE A 1 99 ? 0.839 -12.890 -1.491 1.00 97.06 99 ILE A C 1
ATOM 772 O O . ILE A 1 99 ? 1.347 -13.753 -0.773 1.00 97.06 99 ILE A O 1
ATOM 776 N N . VAL A 1 100 ? 0.123 -13.173 -2.576 1.00 96.00 100 VAL A N 1
ATOM 777 C CA . VAL A 1 100 ? -0.035 -14.520 -3.134 1.00 96.00 100 VAL A CA 1
ATOM 778 C C . VAL A 1 100 ? 0.319 -14.467 -4.607 1.00 96.00 100 VAL A C 1
ATOM 780 O O . VAL A 1 100 ? -0.173 -13.606 -5.329 1.00 96.00 100 VAL A O 1
ATOM 783 N N . SER A 1 101 ? 1.155 -15.387 -5.064 1.00 95.31 101 SER A N 1
ATOM 784 C CA . SER A 1 101 ? 1.558 -15.472 -6.461 1.00 95.31 101 SER A CA 1
ATOM 785 C C . SER A 1 101 ? 1.675 -16.919 -6.895 1.00 95.31 101 SER A C 1
ATOM 787 O O . SER A 1 101 ? 2.029 -17.785 -6.104 1.00 95.31 101 SER A O 1
ATOM 789 N N . ASN A 1 102 ? 1.386 -17.196 -8.156 1.00 92.88 102 ASN A N 1
ATOM 790 C CA . ASN A 1 102 ? 1.752 -18.469 -8.774 1.00 92.88 102 ASN A CA 1
ATOM 791 C C . ASN A 1 102 ? 3.066 -18.393 -9.566 1.00 92.88 102 ASN A C 1
ATOM 793 O O . ASN A 1 102 ? 3.520 -19.418 -10.073 1.00 92.88 102 ASN A O 1
ATOM 797 N N . VAL A 1 103 ? 3.671 -17.209 -9.646 1.00 93.06 103 VAL A N 1
ATOM 798 C CA . VAL A 1 103 ? 5.069 -17.024 -10.022 1.00 93.06 103 VAL A CA 1
ATOM 799 C C . VAL A 1 103 ? 5.888 -17.114 -8.738 1.00 93.06 103 VAL A C 1
ATOM 801 O O . VAL A 1 103 ? 5.496 -16.574 -7.703 1.00 93.06 103 VAL A O 1
ATOM 804 N N . ALA A 1 104 ? 7.016 -17.822 -8.785 1.00 95.25 104 ALA A N 1
ATOM 805 C CA . ALA A 1 104 ? 7.873 -17.978 -7.616 1.00 95.25 104 ALA A CA 1
ATOM 806 C C . ALA A 1 104 ? 8.287 -16.605 -7.061 1.00 95.25 104 ALA A C 1
ATOM 808 O O . ALA A 1 104 ? 8.836 -15.765 -7.776 1.00 95.25 104 ALA A O 1
ATOM 809 N N . LEU A 1 105 ? 8.007 -16.396 -5.777 1.00 97.25 105 LEU A N 1
ATOM 810 C CA . LEU A 1 105 ? 8.427 -15.227 -5.026 1.00 97.25 105 LEU A CA 1
ATOM 811 C C . LEU A 1 105 ? 9.766 -15.533 -4.364 1.00 97.25 105 LEU A C 1
ATOM 813 O O . LEU A 1 105 ? 9.904 -16.483 -3.588 1.00 97.25 105 LEU A O 1
ATOM 817 N N . ASP A 1 106 ? 10.740 -14.689 -4.652 1.00 97.88 106 ASP A N 1
ATOM 818 C CA . ASP A 1 106 ? 12.112 -14.779 -4.191 1.00 97.88 106 ASP A CA 1
ATOM 819 C C . ASP A 1 106 ? 12.520 -13.479 -3.494 1.00 97.88 106 ASP A C 1
ATOM 821 O O . ASP A 1 106 ? 11.799 -12.479 -3.494 1.00 97.88 106 ASP A O 1
ATOM 825 N N . THR A 1 107 ? 13.697 -13.479 -2.882 1.00 96.75 107 THR A N 1
ATOM 826 C CA . THR A 1 107 ? 14.329 -12.223 -2.478 1.00 96.75 107 THR A CA 1
ATOM 827 C C . THR A 1 107 ? 15.265 -11.742 -3.586 1.00 96.75 107 THR A C 1
ATOM 829 O O . THR A 1 107 ? 15.727 -12.555 -4.394 1.00 96.75 107 THR A O 1
ATOM 832 N N . PRO A 1 108 ? 15.637 -10.453 -3.601 1.00 94.94 108 PRO A N 1
ATOM 833 C CA . PRO A 1 108 ? 16.674 -9.974 -4.511 1.00 94.94 108 PRO A CA 1
ATOM 834 C C . PRO A 1 108 ? 18.025 -10.684 -4.325 1.00 94.94 108 PRO A C 1
ATOM 836 O O . PRO A 1 108 ? 18.794 -10.806 -5.274 1.00 94.94 108 PRO A O 1
ATOM 839 N N . THR A 1 109 ? 18.322 -11.187 -3.120 1.00 93.25 109 THR A N 1
ATOM 840 C CA . THR A 1 109 ? 19.635 -11.765 -2.777 1.00 93.25 109 THR A CA 1
ATOM 841 C C . THR A 1 109 ? 19.708 -13.287 -2.913 1.00 93.25 109 THR A C 1
ATOM 843 O O . THR A 1 109 ? 20.795 -13.838 -3.081 1.00 93.25 109 THR A O 1
ATOM 846 N N . HIS A 1 110 ? 18.577 -13.987 -2.827 1.00 94.38 110 HIS A N 1
ATOM 847 C CA . HIS A 1 110 ? 18.495 -15.443 -2.911 1.00 94.38 110 HIS A CA 1
ATOM 848 C C . HIS A 1 110 ? 17.076 -15.926 -3.236 1.00 94.38 110 HIS A C 1
ATOM 850 O O . HIS A 1 110 ? 16.079 -15.276 -2.911 1.00 94.38 110 HIS A O 1
ATOM 856 N N . SER A 1 111 ? 16.985 -17.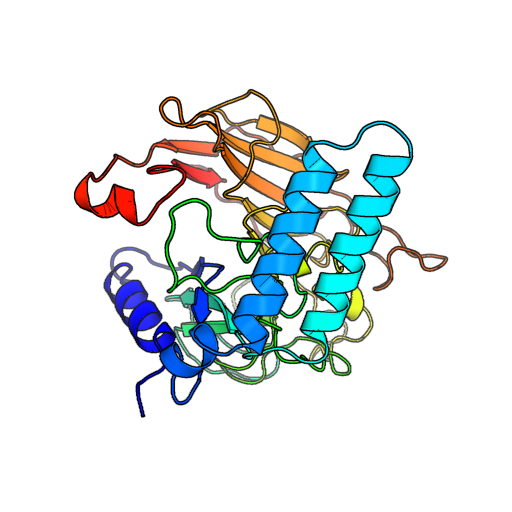117 -3.830 1.00 96.25 111 SER A N 1
ATOM 857 C CA . SER A 1 111 ? 15.697 -17.748 -4.115 1.00 96.25 111 SER A CA 1
ATOM 858 C C . SER A 1 111 ? 15.062 -18.336 -2.852 1.00 96.25 111 SER A C 1
ATOM 860 O O . SER A 1 111 ? 15.732 -18.986 -2.047 1.00 96.25 111 SER A O 1
ATOM 862 N N . LEU A 1 112 ? 13.760 -18.108 -2.703 1.00 96.88 112 LEU A N 1
ATOM 863 C CA . LEU A 1 112 ? 12.889 -18.738 -1.718 1.00 96.88 112 LEU A CA 1
ATOM 864 C C . LEU A 1 112 ? 11.960 -19.764 -2.376 1.00 96.88 112 LEU A C 1
ATOM 866 O O . LEU A 1 112 ? 11.651 -20.777 -1.751 1.00 96.88 112 LEU A O 1
ATOM 870 N N . GLY A 1 113 ? 11.505 -19.507 -3.609 1.00 94.94 113 GLY A N 1
ATOM 871 C CA . GLY A 1 113 ? 10.580 -20.377 -4.336 1.00 94.94 113 GLY A CA 1
ATOM 872 C C . GLY A 1 113 ? 9.203 -20.507 -3.677 1.00 94.94 113 GLY A C 1
ATOM 873 O O . GLY A 1 113 ? 8.566 -21.552 -3.804 1.00 94.94 113 GLY A O 1
ATOM 874 N N . THR A 1 114 ? 8.764 -19.491 -2.928 1.00 95.69 114 THR A N 1
ATOM 875 C CA . THR A 1 114 ? 7.463 -19.494 -2.237 1.00 95.69 114 THR A CA 1
ATOM 876 C C . THR A 1 114 ? 6.372 -18.901 -3.126 1.00 95.69 114 THR A C 1
ATOM 878 O O . THR A 1 114 ? 6.650 -18.116 -4.024 1.00 95.69 114 THR A O 1
ATOM 881 N N . ASP A 1 115 ? 5.117 -19.244 -2.860 1.00 94.88 115 ASP A N 1
ATOM 882 C CA . ASP A 1 115 ? 3.932 -18.666 -3.509 1.00 94.88 115 ASP A CA 1
ATOM 883 C C . ASP A 1 115 ? 3.212 -17.638 -2.621 1.00 94.88 115 ASP A C 1
ATOM 885 O O . ASP A 1 115 ? 2.182 -17.078 -2.997 1.00 94.88 115 ASP A O 1
ATOM 889 N N . GLN A 1 116 ? 3.739 -17.388 -1.422 1.00 95.81 116 GLN A N 1
ATOM 890 C CA . GLN A 1 116 ? 3.149 -16.492 -0.433 1.00 95.81 116 GLN A CA 1
ATOM 891 C C . GLN A 1 116 ? 4.219 -15.661 0.270 1.00 95.81 116 GLN A C 1
ATOM 893 O O . GLN A 1 116 ? 5.270 -16.187 0.650 1.00 95.81 116 GLN A O 1
ATOM 898 N N . MET A 1 117 ? 3.919 -14.384 0.505 1.00 96.94 117 MET A N 1
ATOM 899 C CA . MET A 1 117 ? 4.745 -13.458 1.282 1.00 96.94 117 MET A CA 1
ATOM 900 C C . MET A 1 117 ? 3.892 -12.478 2.091 1.00 96.94 117 MET A C 1
ATOM 902 O O . MET A 1 117 ? 2.698 -12.308 1.846 1.00 96.94 117 MET A O 1
ATOM 906 N N . THR A 1 118 ? 4.519 -11.803 3.051 1.00 96.62 118 THR A N 1
ATOM 907 C CA . THR A 1 118 ? 3.932 -10.647 3.737 1.00 96.62 118 THR A CA 1
ATOM 908 C C . THR A 1 118 ? 4.920 -9.496 3.805 1.00 96.62 118 THR A C 1
ATOM 910 O O . THR A 1 118 ? 6.110 -9.749 3.961 1.00 96.62 118 THR A O 1
ATOM 913 N N . CYS A 1 119 ? 4.432 -8.260 3.798 1.00 95.75 119 CYS A N 1
ATOM 914 C CA . CYS A 1 119 ? 5.212 -7.056 4.113 1.00 95.75 119 CYS A CA 1
ATOM 915 C C . CYS A 1 119 ? 4.520 -6.312 5.260 1.00 95.75 119 CYS A C 1
ATOM 917 O O . CYS A 1 119 ? 3.293 -6.358 5.346 1.00 95.75 119 CYS A O 1
ATOM 919 N N . GLU A 1 120 ? 5.257 -5.645 6.148 1.00 95.31 120 GLU A N 1
ATOM 920 C CA . GLU A 1 120 ? 4.666 -4.921 7.285 1.00 95.31 120 GLU A CA 1
ATOM 921 C C . GLU A 1 120 ? 4.683 -3.424 7.054 1.00 95.31 120 GLU A C 1
ATOM 923 O O . GLU A 1 120 ? 5.712 -2.894 6.665 1.00 95.31 120 GLU A O 1
ATOM 928 N N . LYS A 1 121 ? 3.576 -2.749 7.350 1.00 93.88 121 LYS A N 1
ATOM 929 C CA . LYS A 1 121 ? 3.498 -1.298 7.493 1.00 93.88 121 LYS A CA 1
ATOM 930 C C . LYS A 1 121 ? 4.249 -0.860 8.752 1.00 93.88 121 LYS A C 1
ATOM 932 O O . LYS A 1 121 ? 4.126 -1.529 9.777 1.00 93.88 121 LYS A O 1
ATOM 937 N N . TYR A 1 122 ? 4.950 0.274 8.715 1.00 89.75 122 TYR A N 1
ATOM 938 C CA . TYR A 1 122 ? 5.509 0.873 9.943 1.00 89.75 122 TYR A CA 1
ATOM 939 C C . TYR A 1 122 ? 4.978 2.267 10.247 1.00 89.75 122 TYR A C 1
ATOM 941 O O . TYR A 1 122 ? 4.971 2.666 11.412 1.00 89.75 122 TYR A O 1
ATOM 949 N N . PHE A 1 123 ? 4.565 3.034 9.236 1.00 87.69 123 PHE A N 1
ATOM 950 C CA . PHE A 1 123 ? 4.135 4.400 9.473 1.00 87.69 123 PHE A CA 1
ATOM 951 C C . PHE A 1 123 ? 2.734 4.386 10.069 1.00 87.69 123 PHE A C 1
ATOM 953 O O . PHE A 1 123 ? 1.779 4.013 9.393 1.00 87.69 123 PHE A O 1
ATOM 960 N N . VAL A 1 124 ? 2.604 4.766 11.335 1.00 80.12 124 VAL A N 1
ATOM 961 C CA . VAL A 1 124 ? 1.303 4.818 12.007 1.00 80.12 124 VAL A CA 1
ATOM 962 C C . VAL A 1 124 ? 0.471 5.941 11.388 1.00 80.12 124 VAL A C 1
ATOM 964 O O . VAL A 1 124 ? 0.925 7.085 11.329 1.00 80.12 124 VAL A O 1
ATOM 967 N N . SER A 1 125 ? -0.716 5.603 10.883 1.00 75.69 125 SER A N 1
ATOM 968 C CA . SER A 1 125 ? -1.600 6.531 10.180 1.00 75.69 125 SER A CA 1
ATOM 969 C C . SER A 1 125 ? -2.935 6.655 10.904 1.00 75.69 125 SER A C 1
ATOM 971 O O . SER A 1 125 ? -3.445 5.669 11.429 1.00 75.69 125 SER A O 1
ATOM 973 N N . ASN A 1 126 ? -3.515 7.857 10.912 1.00 75.06 126 ASN A N 1
ATOM 974 C CA . ASN A 1 126 ? -4.820 8.101 11.542 1.00 75.06 126 ASN A CA 1
ATOM 975 C C . ASN A 1 126 ? -5.982 7.515 10.713 1.00 75.06 126 ASN A C 1
ATOM 977 O O . ASN A 1 126 ? -7.149 7.687 11.060 1.00 75.06 126 ASN A O 1
ATOM 981 N N . GLU A 1 127 ? -5.659 6.882 9.590 1.00 80.56 127 GLU A N 1
ATOM 982 C CA . GLU A 1 127 ? -6.555 6.239 8.645 1.00 80.56 127 GLU A CA 1
ATOM 983 C C . GLU A 1 127 ? -6.735 4.739 8.940 1.00 80.56 127 GLU A C 1
ATOM 985 O O . GLU A 1 127 ? -7.688 4.131 8.456 1.00 80.56 127 GLU A O 1
ATOM 990 N N . ASP A 1 128 ? -5.846 4.131 9.737 1.00 85.06 128 ASP A N 1
ATOM 991 C CA . ASP A 1 128 ? -5.849 2.682 9.976 1.00 85.06 128 ASP A CA 1
ATOM 992 C C . ASP A 1 128 ? -6.865 2.247 11.046 1.00 85.06 128 ASP A C 1
ATOM 994 O O . ASP A 1 128 ? -7.437 1.156 10.956 1.00 85.06 128 ASP A O 1
ATOM 998 N N . PHE A 1 129 ? -7.103 3.088 12.057 1.00 89.69 129 PHE A N 1
ATOM 999 C CA . PHE A 1 129 ? -8.036 2.813 13.147 1.00 89.69 129 PHE A CA 1
ATOM 1000 C C . PHE A 1 129 ? -9.000 3.971 13.379 1.00 89.69 129 PHE A C 1
ATOM 1002 O O . PHE A 1 129 ? -8.708 5.142 13.151 1.00 89.69 129 PHE A O 1
ATOM 1009 N N . VAL A 1 130 ? -10.173 3.641 13.916 1.00 90.19 130 VAL A N 1
ATOM 1010 C CA . VAL A 1 130 ? -11.128 4.656 14.362 1.00 90.19 130 VAL A CA 1
ATOM 1011 C C . VAL A 1 130 ? -10.619 5.362 15.622 1.00 90.19 130 VAL A C 1
ATOM 1013 O O . VAL A 1 130 ? -10.018 4.745 16.506 1.00 90.19 130 VAL A O 1
ATOM 1016 N N . LEU A 1 131 ? -10.914 6.658 15.741 1.00 92.12 131 LEU A N 1
ATOM 1017 C CA . LEU A 1 131 ? -10.568 7.447 16.929 1.00 92.12 131 LEU A CA 1
ATOM 1018 C C . LEU A 1 131 ? -11.401 7.033 18.152 1.00 92.12 131 LEU A C 1
ATOM 1020 O O . LEU A 1 131 ? -10.898 6.936 19.269 1.00 92.12 131 LEU A O 1
ATOM 1024 N N . TYR A 1 132 ? -12.690 6.779 17.950 1.00 90.50 132 TYR A N 1
ATOM 1025 C CA . TYR A 1 132 ? -13.608 6.308 18.982 1.00 90.50 132 TYR A CA 1
ATOM 1026 C C . TYR A 1 132 ? -14.808 5.616 18.331 1.00 90.50 132 TYR A C 1
ATOM 1028 O O . TYR A 1 132 ? -15.136 5.873 17.172 1.00 90.50 132 TYR A O 1
ATOM 1036 N N . ASP A 1 133 ? -15.457 4.726 19.077 1.00 89.50 133 ASP A N 1
ATOM 1037 C CA . ASP A 1 133 ? -16.687 4.082 18.630 1.00 89.50 133 ASP A CA 1
ATOM 1038 C C . ASP A 1 133 ? -17.898 5.008 18.827 1.00 89.50 133 ASP A C 1
ATOM 1040 O O . ASP A 1 133 ? -18.057 5.643 19.869 1.00 89.50 133 ASP A O 1
ATOM 1044 N N . THR A 1 134 ? -18.773 5.059 17.825 1.00 87.06 134 THR A N 1
ATOM 1045 C CA . THR A 1 134 ? -20.010 5.858 17.832 1.00 87.06 134 THR A CA 1
ATOM 1046 C C . THR A 1 134 ? -21.268 5.007 18.019 1.00 87.06 134 THR A C 1
ATOM 1048 O O . THR A 1 134 ? -22.379 5.535 18.024 1.00 87.06 134 THR A O 1
ATOM 1051 N N . THR A 1 135 ? -21.116 3.689 18.174 1.00 87.44 135 THR A N 1
ATOM 1052 C CA . THR A 1 135 ? -22.215 2.712 18.188 1.00 87.44 135 THR A CA 1
ATOM 1053 C C . THR A 1 135 ? -22.522 2.150 19.581 1.00 87.44 135 THR A C 1
ATOM 1055 O O . THR A 1 135 ? -23.515 1.446 19.760 1.00 87.44 135 THR A O 1
ATOM 1058 N N . GLY A 1 136 ? -21.709 2.486 20.584 1.00 84.25 136 GLY A N 1
ATOM 1059 C CA . GLY A 1 136 ? -21.778 1.960 21.948 1.00 84.25 136 GLY A CA 1
ATOM 1060 C C . GLY A 1 136 ? -21.042 0.630 22.146 1.00 84.25 136 GLY A C 1
ATOM 1061 O O . GLY A 1 136 ? -21.177 0.008 23.203 1.00 84.25 136 GLY A O 1
ATOM 1062 N N . ARG A 1 137 ? -20.272 0.175 21.154 1.00 87.56 137 ARG A N 1
ATOM 1063 C CA . ARG A 1 137 ? -19.434 -1.021 21.237 1.00 87.56 137 ARG A CA 1
ATOM 1064 C C . ARG A 1 137 ? -18.222 -0.784 22.135 1.00 87.56 137 ARG A C 1
ATOM 1066 O O . ARG A 1 137 ? -17.629 0.289 22.162 1.00 87.56 137 ARG A O 1
ATOM 1073 N N . GLN A 1 138 ? -17.837 -1.830 22.861 1.00 83.00 138 GLN A N 1
ATOM 1074 C CA . GLN A 1 138 ? -16.677 -1.827 23.766 1.00 83.00 138 GLN A CA 1
ATOM 1075 C C . GLN A 1 138 ? -15.552 -2.752 23.288 1.00 83.00 138 GLN A C 1
ATOM 1077 O O . GLN A 1 138 ? -14.493 -2.823 23.903 1.00 83.00 138 GLN A O 1
ATOM 1082 N N . ASP A 1 139 ? -15.780 -3.459 22.185 1.00 87.62 139 ASP A N 1
ATOM 1083 C CA . ASP A 1 139 ? -14.872 -4.412 21.553 1.00 87.62 139 ASP A CA 1
ATOM 1084 C C . ASP A 1 139 ? -14.149 -3.811 20.335 1.00 87.62 139 ASP A C 1
ATOM 1086 O O . ASP A 1 139 ? -13.739 -4.526 19.423 1.00 87.62 139 ASP A O 1
ATOM 1090 N N . VAL A 1 140 ? -14.001 -2.484 20.314 1.00 90.25 140 VAL A N 1
ATOM 1091 C CA . VAL A 1 140 ? -13.374 -1.737 19.220 1.00 90.25 140 VAL A CA 1
ATOM 1092 C C . VAL A 1 140 ? -11.946 -1.365 19.602 1.00 90.25 140 VAL A C 1
ATOM 1094 O O . VAL A 1 140 ? -11.707 -0.702 20.612 1.00 90.25 140 VAL A O 1
ATOM 1097 N N . VAL A 1 141 ? -10.992 -1.779 18.770 1.00 92.44 141 VAL A N 1
ATOM 1098 C CA . VAL A 1 141 ? -9.605 -1.314 18.848 1.00 92.44 141 VAL A CA 1
ATOM 1099 C C . VAL A 1 141 ? -9.535 0.076 18.220 1.00 92.44 141 VAL A C 1
ATOM 1101 O O . VAL A 1 141 ? -9.969 0.265 17.087 1.00 92.44 141 VAL A O 1
ATOM 1104 N N . THR A 1 142 ? -9.016 1.041 18.974 1.00 93.94 142 THR A N 1
ATOM 1105 C CA . THR A 1 142 ? -8.937 2.454 18.573 1.00 93.94 142 THR A CA 1
ATOM 1106 C C . THR A 1 142 ? -7.487 2.906 18.445 1.00 93.94 142 THR A C 1
ATOM 1108 O O . THR A 1 142 ? -6.597 2.324 19.069 1.00 93.94 142 THR A O 1
ATOM 1111 N N . GLU A 1 143 ? -7.260 3.968 17.679 1.00 93.81 143 GLU A N 1
ATOM 1112 C CA . GLU A 1 143 ? -5.932 4.483 17.318 1.00 93.81 143 GLU A CA 1
ATOM 1113 C C . GLU A 1 143 ? -4.998 4.662 18.532 1.00 93.81 143 GLU A C 1
ATOM 1115 O O . GLU A 1 143 ? -3.905 4.100 18.606 1.00 93.81 143 GLU A O 1
ATOM 1120 N N . GLN A 1 144 ? -5.476 5.360 19.564 1.00 94.12 144 GLN A N 1
ATOM 1121 C CA . GLN A 1 144 ? -4.745 5.660 20.801 1.00 94.12 144 GLN A CA 1
ATOM 1122 C C . GLN A 1 144 ? -4.412 4.439 21.676 1.00 94.12 144 GLN A C 1
ATOM 1124 O O . GLN A 1 144 ? -3.715 4.567 22.691 1.00 94.12 144 GLN A O 1
ATOM 1129 N N . MET A 1 145 ? -4.929 3.257 21.346 1.00 94.19 145 MET A N 1
ATOM 1130 C CA . MET A 1 145 ? -4.586 2.016 22.039 1.00 94.19 145 MET A CA 1
ATOM 1131 C C . MET A 1 145 ? -3.371 1.328 21.428 1.00 94.19 145 MET A C 1
ATOM 1133 O O . MET A 1 145 ? -2.772 0.476 22.089 1.00 94.19 145 MET A O 1
ATOM 1137 N N . THR A 1 146 ? -3.036 1.649 20.182 1.00 93.75 146 THR A N 1
ATOM 1138 C CA . THR A 1 146 ? -2.167 0.816 19.357 1.00 93.75 146 THR A CA 1
ATOM 1139 C C . THR A 1 146 ? -0.868 1.506 18.984 1.00 93.75 146 THR A C 1
ATOM 1141 O O . THR A 1 146 ? -0.769 2.724 19.024 1.00 93.75 146 THR A O 1
ATOM 1144 N N . ALA A 1 147 ? 0.138 0.720 18.624 1.00 92.88 147 ALA A N 1
ATOM 1145 C CA . ALA A 1 147 ? 1.255 1.187 17.816 1.00 92.88 147 ALA A CA 1
ATOM 1146 C C . ALA A 1 147 ? 1.736 0.045 16.920 1.00 92.88 147 ALA A C 1
ATOM 1148 O O . ALA A 1 147 ? 1.520 -1.133 17.231 1.00 92.88 147 ALA A O 1
ATOM 1149 N N . TYR A 1 148 ? 2.407 0.400 15.828 1.00 92.56 148 TYR A N 1
ATOM 1150 C CA . TYR A 1 148 ? 3.113 -0.567 15.000 1.00 92.56 148 TYR A CA 1
ATOM 1151 C C . TYR A 1 148 ? 4.494 -0.883 15.582 1.00 92.56 148 TYR A C 1
ATOM 1153 O O . TYR A 1 148 ? 5.143 0.011 16.134 1.00 92.56 148 TYR A O 1
ATOM 1161 N N . PRO A 1 149 ? 4.970 -2.135 15.459 1.00 90.19 149 PRO A N 1
ATOM 1162 C CA . PRO A 1 149 ? 6.348 -2.473 15.763 1.00 90.19 149 PRO A CA 1
ATOM 1163 C C . PRO A 1 149 ? 7.323 -1.619 14.954 1.00 90.19 149 PRO A C 1
ATOM 1165 O O . PRO A 1 149 ? 7.100 -1.321 13.781 1.00 90.19 149 PRO A O 1
ATOM 1168 N N . PHE A 1 150 ? 8.449 -1.276 15.573 1.00 90.31 150 PHE A N 1
ATOM 1169 C CA . PHE A 1 150 ? 9.535 -0.604 14.873 1.00 90.31 150 PHE A CA 1
ATOM 1170 C C . PHE A 1 150 ? 10.135 -1.513 13.788 1.00 90.31 150 PHE A C 1
ATOM 1172 O O . PHE A 1 150 ? 10.474 -2.673 14.043 1.00 90.31 150 PHE A O 1
ATOM 1179 N N . ILE A 1 151 ? 10.324 -0.958 12.590 1.00 93.06 151 ILE A N 1
ATOM 1180 C CA . ILE A 1 151 ? 11.061 -1.593 11.499 1.00 93.06 151 ILE A CA 1
ATOM 1181 C C . ILE A 1 151 ? 12.400 -0.874 11.347 1.00 93.06 151 ILE A C 1
ATOM 1183 O O . ILE A 1 151 ? 12.444 0.303 10.999 1.00 93.06 151 ILE A O 1
ATOM 1187 N N . ASP A 1 152 ? 13.493 -1.599 11.579 1.00 92.12 152 ASP A N 1
ATOM 1188 C CA . ASP A 1 152 ? 14.827 -1.115 11.236 1.00 92.12 152 ASP A CA 1
ATOM 1189 C C . ASP A 1 152 ? 15.048 -1.219 9.723 1.00 92.12 152 ASP A C 1
ATOM 1191 O O . ASP A 1 152 ? 15.112 -2.329 9.188 1.00 92.12 152 ASP A O 1
ATOM 1195 N N . LEU A 1 153 ? 15.129 -0.059 9.071 1.00 92.56 153 LEU A N 1
ATOM 1196 C CA . LEU A 1 153 ? 15.369 0.115 7.636 1.00 92.56 153 LEU A CA 1
ATOM 1197 C C . LEU A 1 153 ? 16.776 0.667 7.345 1.00 92.56 153 LEU A C 1
ATOM 1199 O O . LEU A 1 153 ? 17.038 1.117 6.234 1.00 92.56 153 LEU A O 1
ATOM 1203 N N . SER A 1 154 ? 17.675 0.689 8.337 1.00 89.94 154 SER A N 1
ATOM 1204 C CA . SER A 1 154 ? 19.032 1.228 8.160 1.00 89.94 154 SER A CA 1
ATOM 1205 C C . SER A 1 154 ? 19.868 0.452 7.135 1.00 89.94 154 SER A C 1
ATOM 1207 O O . SER A 1 154 ? 20.693 1.061 6.459 1.00 89.94 154 SER A O 1
ATOM 1209 N N . ASP A 1 155 ? 19.588 -0.843 6.969 1.00 88.44 155 ASP A N 1
ATOM 1210 C CA . ASP A 1 155 ? 20.196 -1.726 5.965 1.00 88.44 155 ASP A CA 1
ATOM 1211 C C . ASP A 1 155 ? 19.289 -1.934 4.730 1.00 88.44 155 ASP A C 1
ATOM 1213 O O . ASP A 1 155 ? 19.428 -2.927 4.019 1.00 88.44 155 ASP A O 1
ATOM 1217 N N . GLY A 1 156 ? 18.338 -1.029 4.479 1.00 92.19 156 GLY A N 1
ATOM 1218 C CA . GLY A 1 156 ? 17.387 -1.123 3.367 1.00 92.19 156 GLY A CA 1
ATOM 1219 C C . GLY A 1 156 ? 16.128 -1.938 3.678 1.00 92.19 156 GLY A C 1
ATOM 1220 O O . GLY A 1 156 ? 15.802 -2.222 4.834 1.00 92.19 156 GLY A O 1
ATOM 1221 N N . ASP A 1 157 ? 15.380 -2.270 2.627 1.00 95.94 157 ASP A N 1
ATOM 1222 C CA . ASP A 1 157 ? 14.031 -2.847 2.685 1.00 95.94 157 ASP A CA 1
ATOM 1223 C C . ASP A 1 157 ? 13.877 -4.106 1.811 1.00 95.94 157 ASP A C 1
ATOM 1225 O O . ASP A 1 157 ? 12.761 -4.533 1.492 1.00 95.94 157 ASP A O 1
ATOM 1229 N N . LEU A 1 158 ? 14.996 -4.724 1.416 1.00 96.62 158 LEU A N 1
ATOM 1230 C CA . LEU A 1 158 ? 14.997 -6.016 0.727 1.00 96.62 158 LEU A CA 1
ATOM 1231 C C . LEU A 1 158 ? 14.548 -7.130 1.678 1.00 96.62 158 LEU A C 1
ATOM 1233 O O . LEU A 1 158 ? 15.055 -7.269 2.793 1.00 96.62 158 LEU A O 1
ATOM 1237 N N . LYS A 1 159 ? 13.624 -7.980 1.223 1.00 96.62 159 LYS A N 1
ATOM 1238 C CA . LYS A 1 159 ? 13.223 -9.168 1.983 1.00 96.62 159 LYS A CA 1
ATOM 1239 C C . LYS A 1 159 ? 14.406 -10.109 2.190 1.00 96.62 159 LYS A C 1
ATOM 1241 O O . LYS A 1 159 ? 15.215 -10.329 1.292 1.00 96.62 159 LYS A O 1
ATOM 1246 N N . ALA A 1 160 ? 14.453 -10.725 3.364 1.00 95.06 160 ALA A N 1
ATOM 1247 C CA . ALA A 1 160 ? 15.362 -11.811 3.717 1.00 95.06 160 ALA A CA 1
ATOM 1248 C C . ALA A 1 160 ? 14.630 -13.163 3.837 1.00 95.06 160 ALA A C 1
ATOM 1250 O O . ALA A 1 160 ? 15.248 -14.219 3.769 1.00 95.06 160 ALA A O 1
ATOM 1251 N N . SER A 1 161 ? 13.313 -13.150 4.033 1.00 97.25 161 SER A N 1
ATOM 1252 C CA . SER A 1 161 ? 12.445 -14.320 4.144 1.00 97.25 161 SER A CA 1
ATOM 1253 C C . SER A 1 161 ? 11.004 -13.961 3.780 1.00 97.25 161 SER A C 1
ATOM 1255 O O . SER A 1 161 ? 10.606 -12.800 3.814 1.00 97.25 161 SER A O 1
ATOM 1257 N N . ALA A 1 162 ? 10.178 -14.966 3.490 1.00 96.50 162 ALA A N 1
ATOM 1258 C CA . ALA A 1 162 ? 8.812 -14.754 3.012 1.00 96.50 162 ALA A CA 1
ATOM 1259 C C . ALA A 1 162 ? 7.916 -13.928 3.958 1.00 96.50 162 ALA A C 1
ATOM 1261 O O . ALA A 1 162 ? 7.039 -13.200 3.500 1.00 96.50 162 ALA A O 1
ATOM 1262 N N . LYS A 1 163 ? 8.125 -14.047 5.275 1.00 95.56 163 LYS A N 1
ATOM 1263 C CA . LYS A 1 163 ? 7.252 -13.466 6.311 1.00 95.56 163 LYS A CA 1
ATOM 1264 C C . LYS A 1 163 ? 7.940 -12.419 7.191 1.00 95.56 163 LYS A C 1
ATOM 1266 O O . LYS A 1 163 ? 7.425 -12.099 8.263 1.00 95.56 163 LYS A O 1
ATOM 1271 N N . ASP A 1 164 ? 9.107 -11.921 6.787 1.00 95.75 164 ASP A N 1
ATOM 1272 C CA . ASP A 1 164 ? 9.689 -10.764 7.467 1.00 95.75 164 ASP A CA 1
ATOM 1273 C C . ASP A 1 164 ? 8.952 -9.462 7.115 1.00 95.75 164 ASP A C 1
ATOM 1275 O O . ASP A 1 164 ? 8.045 -9.423 6.282 1.00 95.75 164 ASP A O 1
ATOM 1279 N N . LYS A 1 165 ? 9.361 -8.395 7.793 1.00 95.88 165 LYS A N 1
ATOM 1280 C CA . LYS A 1 165 ? 8.742 -7.070 7.781 1.00 95.88 165 LYS A CA 1
ATOM 1281 C C . LYS A 1 165 ? 9.032 -6.226 6.527 1.00 95.88 165 LYS A C 1
ATOM 1283 O O . LYS A 1 165 ? 8.372 -5.210 6.312 1.00 95.88 165 LYS A O 1
ATOM 1288 N N . TYR A 1 166 ? 9.999 -6.639 5.712 1.00 97.19 166 TYR A N 1
ATOM 1289 C CA . TYR A 1 166 ? 10.543 -5.845 4.610 1.00 97.19 166 TYR A CA 1
ATOM 1290 C C . TYR A 1 166 ? 9.656 -5.872 3.355 1.00 97.19 166 TYR A C 1
ATOM 1292 O O . TYR A 1 166 ? 8.844 -6.789 3.185 1.00 97.19 166 TYR A O 1
ATOM 1300 N N . ALA A 1 167 ? 9.784 -4.860 2.499 1.00 96.69 167 ALA A N 1
ATOM 1301 C CA . ALA A 1 167 ? 8.835 -4.546 1.430 1.00 96.69 167 ALA A CA 1
ATOM 1302 C C . ALA A 1 167 ? 9.245 -4.999 0.023 1.00 96.69 167 ALA A C 1
ATOM 1304 O O . ALA A 1 167 ? 8.360 -5.095 -0.831 1.00 96.69 167 ALA A O 1
ATOM 1305 N N . ILE A 1 168 ? 10.535 -5.254 -0.232 1.00 97.75 168 ILE A N 1
ATOM 1306 C CA . ILE A 1 168 ? 11.050 -5.486 -1.589 1.00 97.75 168 ILE A CA 1
ATOM 1307 C C . ILE A 1 168 ? 11.330 -6.970 -1.849 1.00 97.75 168 ILE A C 1
ATOM 1309 O O . ILE A 1 168 ? 12.209 -7.574 -1.230 1.00 97.75 168 ILE A O 1
ATOM 1313 N N . PHE A 1 169 ? 10.613 -7.553 -2.806 1.00 97.94 169 PHE A N 1
ATOM 1314 C CA . PHE A 1 169 ? 10.769 -8.944 -3.239 1.00 97.94 169 PHE A CA 1
ATOM 1315 C C . PHE A 1 169 ? 11.006 -9.042 -4.748 1.00 97.94 169 PHE A C 1
ATOM 1317 O O . PHE A 1 169 ? 10.774 -8.087 -5.486 1.00 97.94 169 PHE A O 1
ATOM 1324 N N . ARG A 1 170 ? 11.444 -10.218 -5.204 1.00 97.50 170 ARG A N 1
ATOM 1325 C CA . ARG A 1 170 ? 11.798 -10.492 -6.598 1.00 97.50 170 ARG A CA 1
ATOM 1326 C C . ARG A 1 170 ? 10.925 -11.593 -7.184 1.00 97.50 170 ARG A C 1
ATOM 1328 O O . ARG A 1 170 ? 10.609 -12.569 -6.508 1.00 97.50 170 ARG A O 1
ATOM 1335 N N . GLN A 1 171 ? 10.605 -11.472 -8.465 1.00 96.31 171 GLN A N 1
ATOM 1336 C CA . GLN A 1 171 ? 10.166 -12.588 -9.301 1.00 96.31 171 GLN A CA 1
ATOM 1337 C C . GLN A 1 171 ? 11.202 -12.840 -10.380 1.00 96.31 171 GLN A C 1
ATOM 1339 O O . GLN A 1 171 ? 11.534 -11.935 -11.144 1.00 96.31 171 GLN A O 1
ATOM 1344 N N . ASN A 1 172 ? 11.727 -14.062 -10.436 1.00 93.81 172 ASN A N 1
ATOM 1345 C CA . ASN A 1 172 ? 12.710 -14.454 -11.436 1.00 93.81 172 ASN A CA 1
ATOM 1346 C C . ASN A 1 172 ? 12.005 -15.044 -12.660 1.00 93.81 172 ASN A C 1
ATOM 1348 O O . ASN A 1 172 ? 11.323 -16.061 -12.558 1.00 93.81 172 ASN A O 1
ATOM 1352 N N . TYR A 1 173 ? 12.216 -14.424 -13.819 1.00 90.06 173 TYR A N 1
ATOM 1353 C CA . TYR A 1 173 ? 11.688 -14.881 -15.105 1.00 90.06 173 TYR A CA 1
ATOM 1354 C C . TYR A 1 173 ? 12.712 -15.697 -15.899 1.00 90.06 173 TYR A C 1
ATOM 1356 O O . TYR A 1 173 ? 12.340 -16.386 -16.836 1.00 90.06 173 TYR A O 1
ATOM 1364 N N . GLY A 1 174 ? 13.987 -15.685 -15.508 1.00 88.25 174 GLY A N 1
ATOM 1365 C CA . GLY A 1 174 ? 15.031 -16.506 -16.121 1.00 88.25 174 GLY A CA 1
ATOM 1366 C C . GLY A 1 174 ? 15.879 -15.751 -17.151 1.00 88.25 174 GLY A C 1
ATOM 1367 O O . GLY A 1 174 ? 15.490 -14.686 -17.633 1.00 88.25 174 GLY A O 1
ATOM 1368 N N . PRO A 1 175 ? 17.080 -16.268 -17.468 1.00 89.62 175 PRO A N 1
ATOM 1369 C CA . PRO A 1 175 ? 18.082 -15.573 -18.277 1.00 89.62 175 PRO A CA 1
ATOM 1370 C C . PRO A 1 175 ? 17.666 -15.311 -19.732 1.00 89.62 175 PRO A C 1
ATOM 1372 O O . PRO A 1 175 ? 18.264 -14.462 -20.392 1.00 89.62 175 PRO A O 1
ATOM 1375 N N . GLU A 1 176 ? 16.681 -16.047 -20.237 1.00 89.75 176 GLU A N 1
ATOM 1376 C CA . GLU A 1 176 ? 16.107 -15.911 -21.575 1.00 89.75 176 GLU A CA 1
ATOM 1377 C C . GLU A 1 176 ? 15.096 -14.765 -21.702 1.00 89.75 176 GLU A C 1
ATOM 1379 O O . GLU A 1 176 ? 14.761 -14.381 -22.823 1.00 89.75 176 GLU A O 1
ATOM 1384 N N . ASN A 1 177 ? 14.627 -14.220 -20.577 1.00 87.88 177 ASN A N 1
ATOM 1385 C CA . ASN A 1 177 ? 13.664 -13.128 -20.537 1.00 87.88 177 ASN A CA 1
ATOM 1386 C C . ASN A 1 177 ? 14.365 -11.782 -20.316 1.00 87.88 177 ASN A C 1
ATOM 1388 O O . ASN A 1 177 ? 15.429 -11.699 -19.698 1.00 87.88 177 ASN A O 1
ATOM 1392 N N . PHE A 1 178 ? 13.760 -10.712 -20.833 1.00 85.50 178 PHE A N 1
ATOM 1393 C CA . PHE A 1 178 ? 14.173 -9.344 -20.541 1.00 85.50 178 PHE A CA 1
ATOM 1394 C C . PHE A 1 178 ? 12.980 -8.558 -19.972 1.00 85.50 178 PHE A C 1
ATOM 1396 O O . PHE A 1 178 ? 11.984 -8.399 -20.679 1.00 85.50 178 PHE A O 1
ATOM 1403 N N . PRO A 1 179 ? 13.066 -8.069 -18.723 1.00 88.50 179 PRO A N 1
ATOM 1404 C CA . PRO A 1 179 ? 14.169 -8.275 -17.785 1.00 88.50 179 PRO A CA 1
ATOM 1405 C C . PRO A 1 179 ? 14.197 -9.728 -17.271 1.00 88.50 179 PRO A C 1
ATOM 1407 O O . PRO A 1 179 ? 13.191 -10.434 -17.301 1.00 88.50 179 PRO A O 1
ATOM 1410 N N . GLN A 1 180 ? 15.360 -10.189 -16.802 1.00 91.88 180 GLN A N 1
ATOM 1411 C CA . GLN A 1 180 ? 15.512 -11.561 -16.280 1.00 91.88 180 GLN A CA 1
ATOM 1412 C C . GLN A 1 180 ? 14.745 -11.780 -14.971 1.00 91.88 180 GLN A C 1
ATOM 1414 O O . GLN A 1 180 ? 14.481 -12.913 -14.565 1.00 91.88 180 GLN A O 1
ATOM 1419 N N . TYR A 1 181 ? 14.416 -10.690 -14.288 1.00 93.94 181 TYR A N 1
ATOM 1420 C CA . TYR A 1 181 ? 13.652 -10.655 -13.059 1.00 93.94 181 TYR A CA 1
ATOM 1421 C C . TYR A 1 181 ? 12.917 -9.313 -12.958 1.00 93.94 181 TYR A C 1
ATOM 1423 O O . TYR A 1 181 ? 13.235 -8.366 -13.674 1.00 93.94 181 TYR A O 1
ATOM 1431 N N . VAL A 1 182 ? 11.949 -9.230 -12.052 1.00 95.00 182 VAL A N 1
ATOM 1432 C CA . VAL A 1 182 ? 11.269 -7.984 -11.685 1.00 95.00 182 VAL A CA 1
ATOM 1433 C C . VAL A 1 182 ? 11.297 -7.846 -10.170 1.00 95.00 182 VAL A C 1
ATOM 1435 O O . VAL A 1 182 ? 10.888 -8.770 -9.464 1.00 95.00 182 VAL A O 1
ATOM 1438 N N . ASP A 1 183 ? 11.755 -6.694 -9.682 1.00 96.81 183 ASP A N 1
ATOM 1439 C CA . ASP A 1 183 ? 11.668 -6.336 -8.265 1.00 96.81 183 ASP A CA 1
ATOM 1440 C C . ASP A 1 183 ? 10.424 -5.490 -7.988 1.00 96.81 183 ASP A C 1
ATOM 1442 O O . ASP A 1 183 ? 10.173 -4.469 -8.640 1.00 96.81 183 ASP A O 1
ATOM 1446 N N . PHE A 1 184 ? 9.667 -5.925 -6.985 1.00 97.94 184 PHE A N 1
ATOM 1447 C CA . PHE A 1 184 ? 8.429 -5.324 -6.513 1.00 97.94 184 PHE A CA 1
ATOM 1448 C C . PHE A 1 184 ? 8.632 -4.752 -5.115 1.00 97.94 184 PHE A C 1
ATOM 1450 O O . PHE A 1 184 ? 9.185 -5.423 -4.249 1.00 97.94 184 PHE A O 1
ATOM 1457 N N . GLY A 1 185 ? 8.127 -3.546 -4.879 1.00 97.75 185 GLY A N 1
ATOM 1458 C CA . GLY A 1 185 ? 8.108 -2.884 -3.582 1.00 97.75 185 GLY A CA 1
ATOM 1459 C C . GLY A 1 185 ? 6.674 -2.599 -3.182 1.00 97.75 185 GLY A C 1
ATOM 1460 O O . GLY A 1 185 ? 5.909 -2.042 -3.971 1.00 97.75 185 GLY A O 1
ATOM 1461 N N . VAL A 1 186 ? 6.301 -2.989 -1.965 1.00 97.81 186 VAL A N 1
ATOM 1462 C CA . VAL A 1 186 ? 4.938 -2.811 -1.450 1.00 97.81 186 VAL A CA 1
ATOM 1463 C C . VAL A 1 186 ? 4.943 -1.880 -0.243 1.00 97.81 186 VAL A C 1
ATOM 1465 O O . VAL A 1 186 ? 5.546 -2.193 0.779 1.00 97.81 186 VAL A O 1
ATOM 1468 N N . GLU A 1 187 ? 4.213 -0.771 -0.330 1.00 94.94 187 GLU A N 1
ATOM 1469 C CA . GLU A 1 187 ? 4.029 0.184 0.770 1.00 94.94 187 GLU A CA 1
ATOM 1470 C C . GLU A 1 187 ? 2.553 0.292 1.121 1.00 94.94 187 GLU A C 1
ATOM 1472 O O . GLU A 1 187 ? 1.722 0.555 0.256 1.00 94.94 187 GLU A O 1
ATOM 1477 N N . VAL A 1 188 ? 2.203 0.135 2.395 1.00 94.94 188 VAL A N 1
ATOM 1478 C CA . VAL A 1 188 ? 0.800 0.216 2.809 1.00 94.94 188 VAL A CA 1
ATOM 1479 C C . VAL A 1 188 ? 0.439 1.655 3.171 1.00 94.94 188 VAL A C 1
ATOM 1481 O O . VAL A 1 188 ? 0.959 2.225 4.139 1.00 94.94 188 VAL A O 1
ATOM 1484 N N . CYS A 1 189 ? -0.509 2.220 2.425 1.00 94.06 189 CYS A N 1
ATOM 1485 C CA . CYS A 1 189 ? -1.110 3.526 2.677 1.00 94.06 189 CYS A CA 1
ATOM 1486 C C . CYS A 1 189 ? -0.054 4.629 2.897 1.00 94.06 189 CYS A C 1
ATOM 1488 O O . CYS A 1 189 ? 0.764 4.897 2.016 1.00 94.06 189 CYS A O 1
ATOM 1490 N N . LEU A 1 190 ? -0.033 5.251 4.079 1.00 92.62 190 LEU A N 1
ATOM 1491 C CA . LEU A 1 190 ? 0.868 6.358 4.398 1.00 92.62 190 LEU A CA 1
ATOM 1492 C C . LEU A 1 190 ? 2.357 5.988 4.513 1.00 92.62 190 LEU A C 1
ATOM 1494 O O . LEU A 1 190 ? 3.166 6.905 4.622 1.00 92.62 190 LEU A O 1
ATOM 1498 N N . ASP A 1 191 ? 2.750 4.711 4.408 1.00 94.94 191 ASP A N 1
ATOM 1499 C CA . ASP A 1 191 ? 4.173 4.372 4.208 1.00 94.94 191 ASP A CA 1
ATOM 1500 C C . ASP A 1 191 ? 4.703 5.053 2.937 1.00 94.94 191 ASP A C 1
ATOM 1502 O O . ASP A 1 191 ? 5.819 5.570 2.922 1.00 94.94 191 ASP A O 1
ATOM 1506 N N . HIS A 1 192 ? 3.851 5.142 1.908 1.00 96.25 192 HIS A N 1
ATOM 1507 C CA . HIS A 1 192 ? 4.144 5.902 0.705 1.00 96.25 192 HIS A CA 1
ATOM 1508 C C . HIS A 1 192 ? 4.331 7.389 1.031 1.00 96.25 192 HIS A C 1
ATOM 1510 O O . HIS A 1 192 ? 5.313 8.000 0.626 1.00 96.25 192 HIS A O 1
ATOM 1516 N N . SER A 1 193 ? 3.435 7.996 1.814 1.00 93.19 193 SER A N 1
ATOM 1517 C CA . SER A 1 193 ? 3.559 9.415 2.186 1.00 93.19 193 SER A CA 1
ATOM 1518 C C . SER A 1 193 ? 4.823 9.724 3.003 1.00 93.19 193 SER A C 1
ATOM 1520 O O . SER A 1 193 ? 5.403 10.793 2.829 1.00 93.19 193 SER A O 1
ATOM 1522 N N . ASP A 1 194 ? 5.291 8.767 3.816 1.00 93.94 194 ASP A N 1
ATOM 1523 C CA . ASP A 1 194 ? 6.549 8.850 4.577 1.00 93.94 194 ASP A CA 1
ATOM 1524 C C . ASP A 1 194 ? 7.783 8.488 3.737 1.00 93.94 194 ASP A C 1
ATOM 1526 O O . ASP A 1 194 ? 8.880 8.312 4.267 1.00 93.94 194 ASP A O 1
ATOM 1530 N N . VAL A 1 195 ? 7.607 8.378 2.417 1.00 95.31 195 VAL A N 1
ATOM 1531 C CA . VAL A 1 195 ? 8.656 8.124 1.429 1.00 95.31 195 VAL A CA 1
ATOM 1532 C C . VAL A 1 195 ? 9.469 6.859 1.727 1.00 95.31 195 VAL A C 1
ATOM 1534 O O . VAL A 1 195 ? 10.658 6.829 1.426 1.00 95.31 195 VAL A O 1
ATOM 1537 N N . ARG A 1 196 ? 8.859 5.817 2.314 1.00 95.00 196 ARG A N 1
ATOM 1538 C CA . ARG A 1 196 ? 9.551 4.619 2.829 1.00 95.00 196 ARG A CA 1
ATOM 1539 C C . ARG A 1 196 ? 10.556 4.026 1.839 1.00 95.00 196 ARG A C 1
ATOM 1541 O O . ARG A 1 196 ? 11.740 3.951 2.159 1.00 95.00 196 ARG A O 1
ATOM 1548 N N . LEU A 1 197 ? 10.098 3.625 0.656 1.00 96.12 197 LEU A N 1
ATOM 1549 C CA . LEU A 1 197 ? 10.930 2.999 -0.369 1.00 96.12 197 LEU A CA 1
ATOM 1550 C C . LEU A 1 197 ? 11.873 4.022 -0.991 1.00 96.12 197 LEU A C 1
ATOM 1552 O O . LEU A 1 197 ? 13.039 3.720 -1.228 1.00 96.12 197 LEU A O 1
ATOM 1556 N N . ARG A 1 198 ? 11.400 5.256 -1.215 1.00 95.81 198 ARG A N 1
ATOM 1557 C CA . ARG A 1 198 ? 12.241 6.303 -1.805 1.00 95.81 198 ARG A CA 1
ATOM 1558 C C . ARG A 1 198 ? 13.432 6.618 -0.906 1.00 95.81 198 ARG A C 1
ATOM 1560 O O . ARG A 1 198 ? 14.545 6.707 -1.404 1.00 95.81 198 ARG A O 1
ATOM 1567 N N . ARG A 1 199 ? 13.231 6.748 0.406 1.00 93.69 199 ARG A N 1
ATOM 1568 C CA . ARG A 1 199 ? 14.275 7.090 1.383 1.00 93.69 199 ARG A CA 1
ATOM 1569 C C . ARG A 1 199 ? 15.487 6.169 1.295 1.00 93.69 199 ARG A C 1
ATOM 1571 O O . ARG A 1 199 ? 16.601 6.618 1.563 1.00 93.69 199 ARG A O 1
ATOM 1578 N N . ASN A 1 200 ? 15.273 4.923 0.890 1.00 89.12 200 ASN A N 1
ATOM 1579 C CA . ASN A 1 200 ? 16.321 3.925 0.837 1.00 89.12 200 ASN A CA 1
ATOM 1580 C C . ASN A 1 200 ? 16.978 3.769 -0.542 1.00 89.12 200 ASN A C 1
ATOM 1582 O O . ASN A 1 200 ? 18.007 3.110 -0.597 1.00 89.12 200 ASN A O 1
ATOM 1586 N N . ILE A 1 201 ? 16.490 4.390 -1.630 1.00 87.56 201 ILE A N 1
ATOM 1587 C CA . ILE A 1 201 ? 16.992 4.126 -3.004 1.00 87.56 201 ILE A CA 1
ATOM 1588 C C . ILE A 1 201 ? 18.514 4.255 -3.151 1.00 87.56 201 ILE A C 1
ATOM 1590 O O . ILE A 1 201 ? 19.117 3.517 -3.922 1.00 87.56 201 ILE A O 1
ATOM 1594 N N . ASP A 1 202 ? 19.135 5.168 -2.397 1.00 84.44 202 ASP A N 1
ATOM 1595 C CA . ASP A 1 202 ? 20.579 5.422 -2.456 1.00 84.44 202 ASP A CA 1
ATOM 1596 C C . ASP A 1 202 ? 21.409 4.384 -1.673 1.00 84.44 202 ASP A C 1
ATOM 1598 O O . ASP A 1 202 ? 22.617 4.284 -1.883 1.00 84.44 202 ASP A O 1
ATOM 1602 N N . ASN A 1 203 ? 20.789 3.662 -0.733 1.00 84.62 203 ASN A N 1
ATOM 1603 C CA . ASN A 1 203 ? 21.463 2.794 0.240 1.00 84.62 203 ASN A CA 1
ATOM 1604 C C . ASN A 1 203 ? 20.891 1.368 0.298 1.00 84.62 203 ASN A C 1
ATOM 1606 O O . ASN A 1 203 ? 21.338 0.584 1.134 1.00 84.62 203 ASN A O 1
ATOM 1610 N N . GLU A 1 204 ? 19.916 1.023 -0.548 1.00 92.06 204 GLU A N 1
ATOM 1611 C CA . GLU A 1 204 ? 19.418 -0.350 -0.649 1.00 92.06 204 GLU A CA 1
ATOM 1612 C C . GLU A 1 204 ? 20.596 -1.300 -0.946 1.00 92.06 204 GLU A C 1
ATOM 1614 O O . GLU A 1 204 ? 21.426 -0.998 -1.814 1.00 92.06 204 GLU A O 1
ATOM 1619 N N . PRO A 1 205 ? 20.698 -2.456 -0.261 1.00 91.69 205 PRO A N 1
ATOM 1620 C CA . PRO A 1 205 ? 21.797 -3.407 -0.412 1.00 91.69 205 PRO A CA 1
ATOM 1621 C C . PRO A 1 205 ? 21.623 -4.260 -1.677 1.00 91.69 205 PRO A C 1
ATOM 1623 O O . PRO A 1 205 ? 21.704 -5.491 -1.644 1.00 91.69 205 PRO A O 1
ATOM 1626 N N . TRP A 1 206 ? 21.347 -3.599 -2.799 1.00 93.44 206 TRP A N 1
ATOM 1627 C CA . TRP A 1 206 ? 21.151 -4.218 -4.095 1.00 93.44 206 TRP A CA 1
ATOM 1628 C C . TRP A 1 206 ? 22.337 -5.129 -4.455 1.00 93.44 206 TRP A C 1
ATOM 1630 O O . TRP A 1 206 ? 23.494 -4.708 -4.344 1.00 93.44 206 TRP A O 1
ATOM 1640 N N . PRO A 1 207 ? 22.087 -6.371 -4.916 1.00 89.69 207 PRO A N 1
ATOM 1641 C CA . PRO A 1 207 ? 23.156 -7.291 -5.300 1.00 89.69 207 PRO A CA 1
ATOM 1642 C C . PRO A 1 207 ? 24.055 -6.739 -6.410 1.00 89.69 207 PRO A C 1
ATOM 1644 O O . PRO A 1 207 ? 25.254 -7.030 -6.437 1.00 89.69 207 PRO A O 1
ATOM 1647 N N . GLN A 1 208 ? 23.483 -5.961 -7.335 1.00 87.31 208 GLN A N 1
ATOM 1648 C CA . GLN A 1 208 ? 24.220 -5.263 -8.383 1.00 87.31 208 GLN A CA 1
ATOM 1649 C C . GLN A 1 208 ? 23.961 -3.762 -8.298 1.00 87.31 208 GLN A C 1
ATOM 1651 O O . GLN A 1 208 ? 22.852 -3.327 -8.020 1.00 87.31 208 GLN A O 1
ATOM 1656 N N . ALA A 1 209 ? 24.975 -2.962 -8.627 1.00 80.69 209 ALA A N 1
ATOM 1657 C CA . ALA A 1 209 ? 24.888 -1.500 -8.582 1.00 80.69 209 ALA A CA 1
ATOM 1658 C C . ALA A 1 209 ? 23.875 -0.885 -9.572 1.00 80.69 209 ALA A C 1
ATOM 1660 O O . ALA A 1 209 ? 23.650 0.320 -9.531 1.00 80.69 209 ALA A O 1
ATOM 1661 N N . VAL A 1 210 ? 23.334 -1.688 -10.492 1.00 81.88 210 VAL A N 1
ATOM 1662 C CA . VAL A 1 210 ? 22.325 -1.279 -11.482 1.00 81.88 210 VAL A CA 1
ATOM 1663 C C . VAL A 1 210 ? 20.923 -1.779 -11.138 1.00 81.88 210 VAL A C 1
ATOM 1665 O O . VAL A 1 210 ? 19.988 -1.430 -11.851 1.00 81.88 210 VAL A O 1
ATOM 1668 N N . ASP A 1 211 ? 20.776 -2.612 -10.103 1.00 89.88 211 ASP A N 1
ATOM 1669 C CA . ASP A 1 211 ? 19.461 -3.092 -9.688 1.00 89.88 211 ASP A CA 1
ATOM 1670 C C . ASP A 1 211 ? 18.678 -1.924 -9.071 1.00 89.88 211 ASP A C 1
ATOM 1672 O O . ASP A 1 211 ? 19.235 -1.046 -8.404 1.00 89.88 211 ASP A O 1
ATOM 1676 N N . ALA A 1 212 ? 17.372 -1.923 -9.307 1.00 92.69 212 ALA A N 1
ATOM 1677 C CA . ALA A 1 212 ? 16.463 -0.910 -8.809 1.00 92.69 212 ALA A CA 1
ATOM 1678 C C . ALA A 1 212 ? 15.053 -1.488 -8.663 1.00 92.69 212 ALA A C 1
ATOM 1680 O O . ALA A 1 212 ? 14.752 -2.604 -9.093 1.00 92.69 212 ALA A O 1
ATOM 1681 N N . 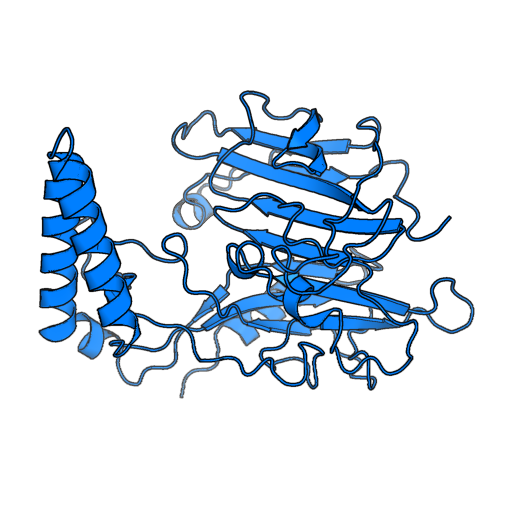LEU A 1 213 ? 14.157 -0.711 -8.060 1.00 95.25 213 LEU A N 1
ATOM 1682 C CA . LEU A 1 213 ? 12.760 -1.095 -7.961 1.00 95.25 213 LEU A CA 1
ATOM 1683 C C . LEU A 1 213 ? 12.061 -0.934 -9.312 1.00 95.25 213 LEU A C 1
ATOM 1685 O O . LEU A 1 213 ? 12.129 0.134 -9.911 1.00 95.25 213 LEU A O 1
ATOM 1689 N N . HIS A 1 214 ? 11.329 -1.951 -9.766 1.00 96.50 214 HIS A N 1
ATOM 1690 C CA . HIS A 1 214 ? 10.669 -1.895 -11.070 1.00 96.50 214 HIS A CA 1
ATOM 1691 C C . HIS A 1 214 ? 9.154 -1.669 -10.954 1.00 96.50 214 HIS A C 1
ATOM 1693 O O . HIS A 1 214 ? 8.576 -0.919 -11.743 1.00 96.50 214 HIS A O 1
ATOM 1699 N N . VAL A 1 215 ? 8.503 -2.294 -9.964 1.00 97.44 215 VAL A N 1
ATOM 1700 C CA . VAL A 1 215 ? 7.098 -2.025 -9.610 1.00 97.44 215 VAL A CA 1
ATOM 1701 C C . VAL A 1 215 ? 7.003 -1.520 -8.185 1.00 97.44 215 VAL A C 1
ATOM 1703 O O . VAL A 1 215 ? 7.491 -2.162 -7.260 1.00 97.44 215 VAL A O 1
ATOM 1706 N N . GLN A 1 216 ? 6.277 -0.428 -7.993 1.00 98.19 216 GLN A N 1
ATOM 1707 C CA . GLN A 1 216 ? 5.850 0.043 -6.683 1.00 98.19 216 GLN A CA 1
ATOM 1708 C C . GLN A 1 216 ? 4.330 -0.112 -6.555 1.00 98.19 216 GLN A C 1
ATOM 1710 O O . GLN A 1 216 ? 3.578 0.414 -7.375 1.00 98.19 216 GLN A O 1
ATOM 1715 N N . ILE A 1 217 ? 3.871 -0.848 -5.544 1.00 98.12 217 ILE A N 1
ATOM 1716 C CA . ILE A 1 217 ? 2.453 -1.139 -5.300 1.00 98.12 217 ILE A CA 1
ATOM 1717 C C . ILE A 1 217 ? 2.040 -0.517 -3.969 1.00 98.12 217 ILE A C 1
ATOM 1719 O O . ILE A 1 217 ? 2.666 -0.758 -2.938 1.00 98.12 217 ILE A O 1
ATOM 1723 N N . ILE A 1 218 ? 0.959 0.259 -3.995 1.00 97.56 218 ILE A N 1
ATOM 1724 C CA . ILE A 1 218 ? 0.482 1.041 -2.856 1.00 97.56 218 ILE A CA 1
ATOM 1725 C C . ILE A 1 218 ? -0.982 0.672 -2.568 1.00 97.56 218 ILE A C 1
ATOM 1727 O O . ILE A 1 218 ? -1.889 1.387 -3.010 1.00 97.56 218 ILE A O 1
ATOM 1731 N N . PRO A 1 219 ? -1.260 -0.453 -1.878 1.00 95.56 219 PRO A N 1
ATOM 1732 C CA . PRO A 1 219 ? -2.588 -0.693 -1.324 1.00 95.56 219 PRO A CA 1
ATOM 1733 C C . PRO A 1 219 ? -2.867 0.321 -0.206 1.00 95.56 219 PRO A C 1
ATOM 1735 O O . PRO A 1 219 ? -2.040 0.518 0.690 1.00 95.56 219 PRO A O 1
ATOM 1738 N N . SER A 1 220 ? -4.015 0.990 -0.256 1.00 88.88 220 SER A N 1
ATOM 1739 C CA . SER A 1 220 ? -4.312 2.128 0.607 1.00 88.88 220 SER A CA 1
ATOM 1740 C C . SER A 1 220 ? -5.796 2.262 0.973 1.00 88.88 220 SER A C 1
ATOM 1742 O O . SER A 1 220 ? -6.692 1.737 0.317 1.00 88.88 220 SER A O 1
ATOM 1744 N N . CYS A 1 221 ? -6.033 2.994 2.058 1.00 86.31 221 CYS A N 1
ATOM 1745 C CA . CYS A 1 221 ? -7.317 3.539 2.470 1.00 86.31 221 CYS A CA 1
ATOM 1746 C C . CYS A 1 221 ? -7.054 4.966 2.976 1.00 86.31 221 CYS A C 1
ATOM 1748 O O . CYS A 1 221 ? -7.065 5.203 4.176 1.00 86.31 221 CYS A O 1
ATOM 1750 N N . GLY A 1 222 ? -6.688 5.870 2.069 1.00 88.12 222 GLY A N 1
ATOM 1751 C CA . GLY A 1 222 ? -6.409 7.280 2.337 1.00 88.12 222 GLY A CA 1
ATOM 1752 C C . GLY A 1 222 ? -5.288 7.922 1.509 1.00 88.12 222 GLY A C 1
ATOM 1753 O O . GLY A 1 222 ? -4.966 9.087 1.739 1.00 88.12 222 GLY A O 1
ATOM 1754 N N . MET A 1 223 ? -4.683 7.234 0.539 1.00 92.00 223 MET A N 1
ATOM 1755 C CA . MET A 1 223 ? -3.487 7.706 -0.166 1.00 92.00 223 MET A CA 1
ATOM 1756 C C . MET A 1 223 ? -3.566 7.463 -1.672 1.00 92.00 223 MET A C 1
ATOM 1758 O O . MET A 1 223 ? -3.783 6.346 -2.127 1.00 92.00 223 MET A O 1
ATOM 1762 N N . GLN A 1 224 ? -3.272 8.520 -2.425 1.00 96.06 224 GLN A N 1
ATOM 1763 C CA . GLN A 1 224 ? -2.996 8.499 -3.862 1.00 96.06 224 GLN A CA 1
ATOM 1764 C C . GLN A 1 224 ? -1.482 8.410 -4.116 1.00 96.06 224 GLN A C 1
ATOM 1766 O O . GLN A 1 224 ? -0.679 8.700 -3.225 1.00 96.06 224 GLN A O 1
ATOM 1771 N N . ILE A 1 225 ? -1.056 8.097 -5.340 1.00 98.38 225 ILE A N 1
ATOM 1772 C CA . ILE A 1 225 ? 0.369 8.168 -5.710 1.00 98.38 225 ILE A CA 1
ATOM 1773 C C . ILE A 1 225 ? 0.877 9.602 -5.491 1.00 98.38 225 ILE A C 1
ATOM 1775 O O . ILE A 1 225 ? 0.240 10.564 -5.915 1.00 98.38 225 ILE A O 1
ATOM 1779 N N . ALA A 1 226 ? 2.032 9.761 -4.847 1.00 97.88 226 ALA A N 1
ATOM 1780 C CA . ALA A 1 226 ? 2.690 11.043 -4.626 1.00 97.88 226 ALA A CA 1
ATOM 1781 C C . ALA A 1 226 ? 4.055 11.062 -5.314 1.00 97.88 226 ALA A C 1
ATOM 1783 O O . ALA A 1 226 ? 4.929 10.259 -4.999 1.00 97.88 226 ALA A O 1
ATOM 1784 N N . ALA A 1 227 ? 4.283 12.021 -6.218 1.00 97.88 227 ALA A N 1
ATOM 1785 C CA . ALA A 1 227 ? 5.565 12.140 -6.922 1.00 97.88 227 ALA A CA 1
ATOM 1786 C C . ALA A 1 227 ? 6.797 12.204 -5.988 1.00 97.88 227 ALA A C 1
ATOM 1788 O O . ALA A 1 227 ? 7.821 11.607 -6.329 1.00 97.88 227 ALA A O 1
ATOM 1789 N N . PRO A 1 228 ? 6.739 12.863 -4.807 1.00 97.44 228 PRO A N 1
ATOM 1790 C CA . PRO A 1 228 ? 7.842 12.855 -3.850 1.00 97.44 228 PRO A CA 1
ATOM 1791 C C . PRO A 1 228 ? 8.159 11.489 -3.234 1.00 97.44 228 PRO A C 1
ATOM 1793 O O . PRO A 1 228 ? 9.216 11.358 -2.634 1.00 97.44 228 PRO A O 1
ATOM 1796 N N . SER A 1 229 ? 7.299 10.490 -3.392 1.00 97.94 229 SER A N 1
ATOM 1797 C CA . SER A 1 229 ? 7.391 9.186 -2.730 1.00 97.94 229 SER A CA 1
ATOM 1798 C C . SER A 1 229 ? 7.687 8.028 -3.680 1.00 97.94 229 SER A C 1
ATOM 1800 O O . SER A 1 229 ? 7.860 6.888 -3.248 1.00 97.94 229 SER A O 1
ATOM 1802 N N . VAL A 1 230 ? 7.731 8.298 -4.984 1.00 98.31 230 VAL A N 1
ATOM 1803 C CA . VAL A 1 230 ? 8.006 7.273 -5.991 1.00 98.31 230 VAL A CA 1
ATOM 1804 C C . VAL A 1 230 ? 9.483 6.880 -5.966 1.00 98.31 230 VAL A C 1
ATOM 1806 O O . VAL A 1 230 ? 10.363 7.740 -6.007 1.00 98.31 230 VAL A O 1
ATOM 1809 N N . ALA A 1 231 ? 9.722 5.570 -5.923 1.00 97.31 231 ALA A N 1
ATOM 1810 C CA . ALA A 1 231 ? 11.034 4.928 -5.876 1.00 97.31 231 ALA A CA 1
ATOM 1811 C C . ALA A 1 231 ? 11.310 4.026 -7.092 1.00 97.31 231 ALA A C 1
ATOM 1813 O O . ALA A 1 231 ? 12.437 3.574 -7.267 1.00 97.31 231 ALA A O 1
ATOM 1814 N N . ALA A 1 232 ? 10.290 3.744 -7.912 1.00 97.00 232 ALA A N 1
ATOM 1815 C CA . ALA A 1 232 ? 10.444 2.929 -9.112 1.00 97.00 232 ALA A CA 1
ATOM 1816 C C . ALA A 1 232 ? 11.378 3.594 -10.143 1.00 97.00 232 ALA A C 1
ATOM 1818 O O . ALA A 1 232 ? 11.379 4.820 -10.306 1.00 97.00 232 ALA A O 1
ATOM 1819 N N . ASP A 1 233 ? 12.154 2.768 -10.840 1.00 94.94 233 ASP A N 1
ATOM 1820 C CA . ASP A 1 233 ? 13.136 3.189 -11.832 1.00 94.94 233 ASP A CA 1
ATOM 1821 C C . ASP A 1 233 ? 12.484 3.651 -13.148 1.00 94.94 233 ASP A C 1
ATOM 1823 O O . ASP A 1 233 ? 11.283 3.471 -13.372 1.00 94.94 233 ASP A O 1
ATOM 1827 N N . ALA A 1 234 ? 13.278 4.240 -14.047 1.00 94.88 234 ALA A N 1
ATOM 1828 C CA . ALA A 1 234 ? 12.888 4.545 -15.417 1.00 94.88 234 ALA A CA 1
ATOM 1829 C C . ALA A 1 234 ? 12.136 3.371 -16.060 1.00 94.88 234 ALA A C 1
ATOM 1831 O O . ALA A 1 234 ? 12.544 2.218 -15.961 1.00 94.88 234 ALA A O 1
ATOM 1832 N N . MET A 1 235 ? 11.048 3.684 -16.767 1.00 95.12 235 MET A N 1
ATOM 1833 C CA . MET A 1 235 ? 10.140 2.728 -17.414 1.00 95.12 235 MET A CA 1
ATOM 1834 C C . MET A 1 235 ? 9.343 1.821 -16.467 1.00 95.12 235 MET A C 1
ATOM 1836 O O . MET A 1 235 ? 8.396 1.198 -16.954 1.00 95.12 235 MET A O 1
ATOM 1840 N N . GLY A 1 236 ? 9.643 1.814 -15.164 1.00 96.25 236 GLY A N 1
ATOM 1841 C CA . GLY A 1 236 ? 8.904 1.092 -14.135 1.00 96.25 236 GLY A CA 1
ATOM 1842 C C . GLY A 1 236 ? 7.496 1.639 -13.892 1.00 96.25 236 GLY A C 1
ATOM 1843 O O . GLY A 1 236 ? 7.117 2.717 -14.370 1.00 96.25 236 GLY A O 1
ATOM 1844 N N . PHE A 1 237 ? 6.710 0.882 -13.129 1.00 97.69 237 PHE A N 1
ATOM 1845 C CA . PHE A 1 237 ? 5.310 1.190 -12.840 1.00 97.69 237 PHE A CA 1
ATOM 1846 C C . PHE A 1 237 ? 5.073 1.504 -11.370 1.00 97.69 237 PHE A C 1
ATOM 1848 O O . PHE A 1 237 ? 5.638 0.880 -10.475 1.00 97.69 237 PHE A O 1
ATOM 1855 N N . VAL A 1 238 ? 4.157 2.438 -11.134 1.00 98.31 238 VAL A N 1
ATOM 1856 C CA . VAL A 1 238 ? 3.598 2.709 -9.812 1.00 98.31 238 VAL A CA 1
ATOM 1857 C C . VAL A 1 238 ? 2.095 2.497 -9.885 1.00 98.31 238 VAL A C 1
ATOM 1859 O O . VAL A 1 238 ? 1.423 3.109 -10.719 1.00 98.31 238 VAL A O 1
ATOM 1862 N N . PHE A 1 239 ? 1.579 1.623 -9.029 1.00 97.56 239 PHE A N 1
ATOM 1863 C CA . PHE A 1 239 ? 0.166 1.280 -8.963 1.00 97.56 239 PHE A CA 1
ATOM 1864 C C . PHE A 1 239 ? -0.386 1.544 -7.567 1.00 97.56 239 PHE A C 1
ATOM 1866 O O . PHE A 1 239 ? 0.208 1.145 -6.567 1.00 97.56 239 PHE A O 1
ATOM 1873 N N . ASN A 1 240 ? -1.549 2.178 -7.498 1.00 97.50 240 ASN A N 1
ATOM 1874 C CA . ASN A 1 240 ? -2.247 2.461 -6.251 1.00 97.50 240 ASN A CA 1
ATOM 1875 C C . ASN A 1 240 ? -3.701 1.987 -6.324 1.00 97.50 240 ASN A C 1
ATOM 1877 O O . ASN A 1 240 ? -4.343 2.072 -7.374 1.00 97.50 240 ASN A O 1
ATOM 1881 N N . CYS A 1 241 ? -4.201 1.505 -5.189 1.00 95.62 241 CYS A N 1
ATOM 1882 C CA . CYS A 1 241 ? -5.600 1.163 -4.977 1.00 95.62 241 CYS A CA 1
ATOM 1883 C C . CYS A 1 241 ? -6.043 1.736 -3.634 1.00 95.62 241 CYS A C 1
ATOM 1885 O O . CYS A 1 241 ? -5.502 1.343 -2.602 1.00 95.62 241 CYS A O 1
ATOM 1887 N N . ASP A 1 242 ? -7.028 2.625 -3.664 1.00 93.19 242 ASP A N 1
ATOM 1888 C CA . ASP A 1 242 ? -7.543 3.361 -2.517 1.00 93.19 242 ASP A CA 1
ATOM 1889 C C . ASP A 1 242 ? -9.034 3.085 -2.293 1.00 93.19 242 ASP A C 1
ATOM 1891 O O . ASP A 1 242 ? -9.829 3.083 -3.238 1.00 93.19 242 ASP A O 1
ATOM 1895 N N . GLY A 1 243 ? -9.410 2.868 -1.032 1.00 88.94 243 GLY A N 1
ATOM 1896 C CA . GLY A 1 243 ? -10.787 2.577 -0.621 1.00 88.94 243 GLY A CA 1
ATOM 1897 C C . GLY A 1 243 ? -11.508 3.682 0.157 1.00 88.94 243 GLY A C 1
ATOM 1898 O O . GLY A 1 243 ? -12.553 3.388 0.739 1.00 88.94 243 GLY A O 1
ATOM 1899 N N . GLN A 1 244 ? -10.963 4.902 0.237 1.00 88.06 244 GLN A N 1
ATOM 1900 C CA . GLN A 1 244 ? -11.533 5.975 1.062 1.00 88.06 244 GLN A CA 1
ATOM 1901 C C . GLN A 1 244 ? -12.192 7.085 0.240 1.00 88.06 244 GLN A C 1
ATOM 1903 O O . GLN A 1 244 ? -13.258 7.576 0.623 1.00 88.06 244 GLN A O 1
ATOM 1908 N N . TYR A 1 245 ? -11.570 7.517 -0.858 1.00 92.06 245 TYR A N 1
ATOM 1909 C CA . TYR A 1 245 ? -12.084 8.631 -1.655 1.00 92.06 245 TYR A CA 1
ATOM 1910 C C . TYR A 1 245 ? -11.858 8.456 -3.156 1.00 92.06 245 TYR A C 1
ATOM 1912 O O . TYR A 1 245 ? -11.012 7.691 -3.608 1.00 92.06 245 TYR A O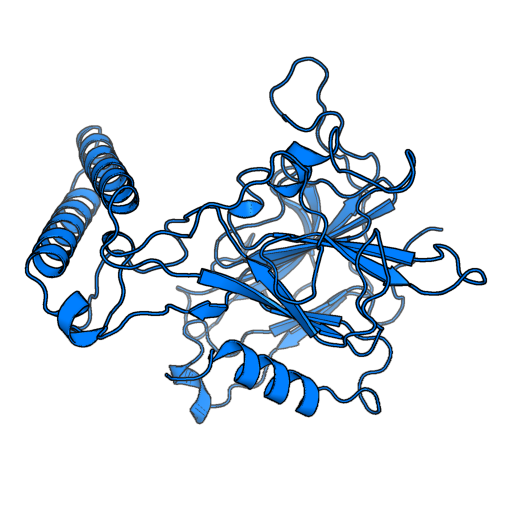 1
ATOM 1920 N N . ALA A 1 246 ? -12.616 9.216 -3.945 1.00 95.00 246 ALA A N 1
ATOM 1921 C CA . ALA A 1 246 ? -12.387 9.382 -5.375 1.00 95.00 246 ALA A CA 1
ATOM 1922 C C . ALA A 1 246 ? -11.557 10.639 -5.650 1.00 95.00 246 ALA A C 1
ATOM 1924 O O . ALA A 1 246 ? -11.655 11.633 -4.929 1.00 95.00 246 ALA A O 1
ATOM 1925 N N . LEU A 1 247 ? -10.777 10.612 -6.729 1.00 96.00 247 LEU A N 1
ATOM 1926 C CA . LEU A 1 247 ? -9.902 11.725 -7.119 1.00 96.00 247 LEU A CA 1
ATOM 1927 C C . LEU A 1 247 ? -10.680 12.924 -7.681 1.00 96.00 247 LEU A C 1
ATOM 1929 O O . LEU A 1 247 ? -10.213 14.059 -7.632 1.00 96.00 247 LEU A O 1
ATOM 1933 N N . ASP A 1 248 ? -11.868 12.672 -8.228 1.00 95.25 248 ASP A N 1
ATOM 1934 C CA . ASP A 1 248 ? -12.790 13.681 -8.738 1.00 95.25 248 ASP A CA 1
ATOM 1935 C C . ASP A 1 248 ? -14.227 13.115 -8.786 1.00 95.25 248 ASP A C 1
ATOM 1937 O O . ASP A 1 248 ? -14.542 12.117 -8.142 1.00 95.25 248 ASP 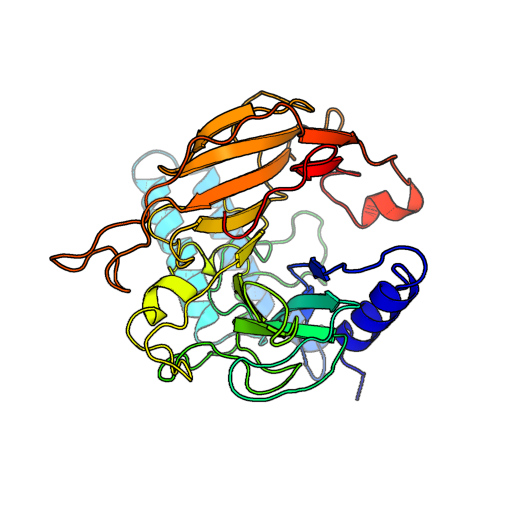A O 1
ATOM 1941 N N . THR A 1 249 ? -15.119 13.771 -9.533 1.00 94.12 249 THR A N 1
ATOM 1942 C CA . THR A 1 249 ? -16.540 13.388 -9.642 1.00 94.12 249 THR A CA 1
ATOM 1943 C C . THR A 1 249 ? -16.841 12.356 -10.733 1.00 94.12 249 THR A C 1
ATOM 1945 O O . THR A 1 249 ? -17.996 11.955 -10.887 1.00 94.12 249 THR A O 1
ATOM 1948 N N . SER A 1 250 ? -15.845 11.922 -11.510 1.00 95.06 250 SER A N 1
ATOM 1949 C CA . SER A 1 250 ? -16.010 10.827 -12.468 1.00 95.06 250 SER A CA 1
ATOM 1950 C C . SER A 1 250 ? -16.294 9.514 -11.734 1.00 95.06 250 SER A C 1
ATOM 1952 O O . SER A 1 250 ? -15.849 9.316 -10.607 1.00 95.06 250 SER A O 1
ATOM 1954 N N . ASN A 1 251 ? -17.059 8.618 -12.357 1.00 93.75 251 ASN A N 1
ATOM 1955 C CA . ASN A 1 251 ? -17.408 7.316 -11.789 1.00 93.75 251 ASN A CA 1
ATOM 1956 C C . ASN A 1 251 ? -17.544 6.285 -12.903 1.00 93.75 251 ASN A C 1
ATOM 1958 O O . ASN A 1 251 ? -18.238 6.540 -13.888 1.00 93.75 251 ASN A O 1
ATOM 1962 N N . GLY A 1 252 ? -16.924 5.117 -12.742 1.00 90.81 252 GLY A N 1
ATOM 1963 C CA . GLY A 1 252 ? -17.081 4.020 -13.698 1.00 90.81 252 GLY A CA 1
ATOM 1964 C C . GLY A 1 252 ? -16.460 4.295 -15.073 1.00 90.81 252 GLY A C 1
ATOM 1965 O O . GLY A 1 252 ? -16.780 3.610 -16.042 1.00 90.81 252 GLY A O 1
ATOM 1966 N N . THR A 1 253 ? -15.599 5.307 -15.179 1.00 95.38 253 THR A N 1
ATOM 1967 C CA . THR A 1 253 ? -14.977 5.744 -16.432 1.00 95.38 253 THR A CA 1
ATOM 1968 C C . THR A 1 253 ? -13.469 5.840 -16.285 1.00 95.38 253 THR A C 1
ATOM 1970 O O . THR A 1 253 ? -12.965 6.225 -15.233 1.00 95.38 253 THR A O 1
ATOM 1973 N N . ALA A 1 254 ? -12.755 5.522 -17.363 1.00 97.44 254 ALA A N 1
ATOM 1974 C CA . ALA A 1 254 ? -11.313 5.686 -17.428 1.00 97.44 254 ALA A CA 1
ATOM 1975 C C . ALA A 1 254 ? -10.946 7.162 -17.624 1.00 97.44 254 ALA A C 1
ATOM 1977 O O . ALA A 1 254 ? -11.447 7.818 -18.541 1.00 97.44 254 ALA A O 1
ATOM 1978 N N . CYS A 1 255 ? -10.043 7.658 -16.790 1.00 98.06 255 CYS A N 1
ATOM 1979 C CA . CYS A 1 255 ? -9.598 9.044 -16.758 1.00 98.06 255 CYS A CA 1
ATOM 1980 C C . CYS A 1 255 ? -8.071 9.120 -16.899 1.00 98.06 255 CYS A C 1
ATOM 1982 O O . CYS A 1 255 ? -7.352 8.160 -16.618 1.00 98.06 255 CYS A O 1
ATOM 1984 N N . GLN A 1 256 ? -7.563 10.272 -17.335 1.00 97.62 256 GLN A N 1
ATOM 1985 C CA . GLN A 1 256 ? -6.129 10.570 -17.334 1.00 97.62 256 GLN A CA 1
ATOM 1986 C C . GLN A 1 256 ? -5.901 12.003 -16.876 1.00 97.62 256 GLN A C 1
ATOM 1988 O O . GLN A 1 256 ? -6.707 12.888 -17.164 1.00 97.62 256 GLN A O 1
ATOM 1993 N N . GLY A 1 257 ? -4.769 12.256 -16.232 1.00 96.88 257 GLY A N 1
ATOM 1994 C CA . GLY A 1 257 ? -4.410 13.602 -15.814 1.00 96.88 257 GLY A CA 1
ATOM 1995 C C . GLY A 1 257 ? -3.254 13.623 -14.834 1.00 96.88 257 GLY A C 1
ATOM 1996 O O . GLY A 1 257 ? -2.638 12.595 -14.556 1.00 96.88 257 GLY A O 1
ATOM 1997 N N . VAL A 1 258 ? -2.972 14.818 -14.324 1.00 98.00 258 VAL A N 1
ATOM 1998 C CA . VAL A 1 258 ? -2.006 15.008 -13.245 1.00 98.00 258 VAL A CA 1
ATOM 1999 C C . VAL A 1 258 ? -2.750 14.961 -11.918 1.00 98.00 258 VAL A C 1
ATOM 2001 O O . VAL A 1 258 ? -3.599 15.812 -11.666 1.00 98.00 258 VAL A O 1
ATOM 2004 N N . GLN A 1 259 ? -2.410 13.995 -11.072 1.00 97.50 259 GLN A N 1
ATOM 2005 C CA . GLN A 1 259 ? -2.943 13.837 -9.720 1.00 97.50 259 GLN A CA 1
ATOM 2006 C C . GLN A 1 259 ? -1.769 13.829 -8.747 1.00 97.50 259 GLN A C 1
ATOM 2008 O O . GLN A 1 259 ? -0.812 13.092 -8.952 1.00 97.50 259 GLN A O 1
ATOM 2013 N N . ASN A 1 260 ? -1.779 14.713 -7.748 1.00 95.88 260 ASN A N 1
ATOM 2014 C CA . ASN A 1 260 ? -0.673 14.870 -6.790 1.00 95.88 260 ASN A CA 1
ATOM 2015 C C . ASN A 1 260 ? 0.728 14.968 -7.435 1.00 95.88 260 ASN A C 1
ATOM 2017 O O . ASN A 1 260 ? 1.704 14.356 -6.995 1.00 95.88 260 ASN A O 1
ATOM 2021 N N . SER A 1 261 ? 0.818 15.750 -8.515 1.00 97.38 261 SER A N 1
ATOM 2022 C CA . SER A 1 261 ? 2.025 15.916 -9.345 1.00 97.38 261 SER A CA 1
ATOM 2023 C C . SER A 1 261 ? 2.485 14.662 -10.111 1.00 97.38 261 SER A C 1
ATOM 2025 O O . SER A 1 261 ? 3.605 14.634 -10.614 1.00 97.38 261 SER A O 1
ATOM 2027 N N . VAL A 1 262 ? 1.632 13.647 -10.246 1.00 98.44 262 VAL A N 1
ATOM 2028 C CA . VAL A 1 262 ? 1.889 12.413 -11.000 1.00 98.44 262 VAL A CA 1
ATOM 2029 C C . VAL A 1 262 ? 1.033 12.409 -12.262 1.00 98.44 262 VAL A C 1
ATOM 2031 O O . VAL A 1 262 ? -0.189 12.492 -12.173 1.00 98.44 262 VAL A O 1
ATOM 2034 N N . GLN A 1 263 ? 1.649 12.297 -13.443 1.00 98.50 263 GLN A N 1
ATOM 2035 C CA . GLN A 1 263 ? 0.902 12.016 -14.673 1.00 98.50 263 GLN A CA 1
ATOM 2036 C C . GLN A 1 263 ? 0.488 10.541 -14.654 1.00 98.50 263 GLN A C 1
ATOM 2038 O O . GLN A 1 263 ? 1.336 9.655 -14.745 1.00 98.50 263 GLN A O 1
ATOM 2043 N N . CYS A 1 264 ? -0.811 10.277 -14.535 1.00 98.31 264 CYS A N 1
ATOM 2044 C CA . CYS A 1 264 ? -1.347 8.926 -14.418 1.00 98.31 264 CYS A CA 1
ATOM 2045 C C . CYS A 1 264 ? -2.621 8.740 -15.246 1.00 98.31 264 CYS A C 1
ATOM 2047 O O . CYS A 1 264 ? -3.273 9.697 -15.680 1.00 98.31 264 CYS A O 1
ATOM 2049 N N . VAL A 1 265 ? -2.982 7.477 -15.435 1.00 98.25 265 VAL A N 1
ATOM 2050 C CA . VAL A 1 265 ? -4.350 7.068 -15.751 1.00 98.25 265 VAL A CA 1
ATOM 2051 C C . VAL A 1 265 ? -5.003 6.543 -14.478 1.00 98.25 265 VAL A C 1
ATOM 2053 O O . VAL A 1 265 ? -4.322 5.995 -13.611 1.00 98.25 265 VAL A O 1
ATOM 2056 N N . TYR A 1 266 ? -6.301 6.766 -14.327 1.00 98.25 266 TYR A N 1
ATOM 2057 C CA . TYR A 1 266 ? -7.024 6.429 -13.107 1.00 98.25 266 TYR A CA 1
ATOM 2058 C C . TYR A 1 266 ? -8.491 6.130 -13.384 1.00 98.25 266 TYR A C 1
ATOM 2060 O O . TYR A 1 266 ? -9.029 6.450 -14.446 1.00 98.25 266 TYR A O 1
ATOM 2068 N N . ALA A 1 267 ? -9.139 5.516 -12.408 1.00 98.00 267 ALA A N 1
ATOM 2069 C CA . ALA A 1 267 ? -10.576 5.306 -12.396 1.00 98.00 267 ALA A CA 1
ATOM 2070 C C . ALA A 1 267 ? -11.087 5.422 -10.964 1.00 98.00 267 ALA A C 1
ATOM 2072 O O . ALA A 1 267 ? -10.424 4.971 -10.026 1.00 98.00 267 ALA A O 1
ATOM 2073 N N . ASN A 1 268 ? -12.272 6.007 -10.826 1.00 96.88 268 ASN A N 1
ATOM 2074 C CA . ASN A 1 268 ? -12.967 6.173 -9.559 1.00 96.88 268 ASN A CA 1
ATOM 2075 C C . ASN A 1 268 ? -14.155 5.208 -9.470 1.00 96.88 268 ASN A C 1
ATOM 2077 O O . ASN A 1 268 ? -14.825 4.927 -10.470 1.00 96.88 268 ASN A O 1
ATOM 2081 N N . TYR A 1 269 ? -14.446 4.788 -8.244 1.00 94.19 269 TYR A N 1
ATOM 2082 C CA . TYR A 1 269 ? -15.691 4.149 -7.846 1.00 94.19 269 TYR A CA 1
ATOM 2083 C C . TYR A 1 269 ? -16.420 5.076 -6.872 1.00 94.19 269 TYR A C 1
ATOM 2085 O O . TYR A 1 269 ? -15.894 5.402 -5.808 1.00 94.19 269 TYR A O 1
ATOM 2093 N N . LEU A 1 270 ? -17.630 5.495 -7.236 1.00 92.31 270 LEU A N 1
ATOM 2094 C CA . LEU A 1 270 ? -18.554 6.193 -6.343 1.00 92.31 270 LEU A CA 1
ATOM 2095 C C . LEU A 1 270 ? -19.736 5.271 -6.059 1.00 92.31 270 LEU A C 1
ATOM 2097 O O . LEU A 1 270 ? -20.450 4.879 -6.992 1.00 92.31 270 LEU A O 1
ATOM 2101 N N . ASP A 1 271 ? -19.967 4.954 -4.785 1.00 85.75 271 ASP A N 1
ATOM 2102 C CA . ASP A 1 271 ? -21.121 4.156 -4.389 1.00 85.75 271 ASP A CA 1
ATOM 2103 C C . ASP A 1 271 ? -22.385 5.028 -4.365 1.00 85.75 271 ASP A C 1
ATOM 2105 O O . ASP A 1 271 ? -22.519 5.962 -3.573 1.00 85.75 271 ASP A O 1
ATOM 2109 N N . ALA A 1 272 ? -23.350 4.712 -5.229 1.00 82.75 272 ALA A N 1
ATOM 2110 C CA . ALA A 1 272 ? -24.614 5.444 -5.294 1.00 82.75 272 ALA A CA 1
ATOM 2111 C C . ALA A 1 272 ? -25.485 5.266 -4.034 1.00 82.75 272 ALA A C 1
ATOM 2113 O O . ALA A 1 272 ? -26.337 6.109 -3.751 1.00 82.75 272 ALA A O 1
ATOM 2114 N N . SER A 1 273 ? -25.302 4.169 -3.298 1.00 82.94 273 SER A N 1
ATOM 2115 C CA . SER A 1 273 ? -26.028 3.854 -2.065 1.00 82.94 273 SER A CA 1
ATOM 2116 C C . SER A 1 273 ? -25.343 4.393 -0.809 1.00 82.94 273 SER A C 1
ATOM 2118 O O . SER A 1 273 ? -26.005 4.563 0.216 1.00 82.94 273 SER A O 1
ATOM 2120 N N . ASN A 1 274 ? -24.049 4.709 -0.894 1.00 84.25 274 ASN A N 1
ATOM 2121 C CA . ASN A 1 274 ? -23.258 5.230 0.211 1.00 84.25 274 ASN A CA 1
ATOM 2122 C C . ASN A 1 274 ? -22.346 6.382 -0.253 1.00 84.25 274 ASN A C 1
ATOM 2124 O O . ASN A 1 274 ? -21.151 6.179 -0.457 1.00 84.25 274 ASN A O 1
ATOM 2128 N N . PRO A 1 275 ? -22.872 7.616 -0.378 1.00 82.56 275 PRO A N 1
ATOM 2129 C CA . PRO A 1 275 ? -22.103 8.753 -0.889 1.00 82.56 275 PRO A CA 1
ATOM 2130 C C . PRO A 1 275 ? -20.966 9.202 0.043 1.00 82.56 275 PRO A C 1
ATOM 2132 O O . PRO A 1 275 ? -20.174 10.058 -0.340 1.00 82.56 275 PRO A O 1
ATOM 2135 N N . ALA A 1 276 ? -20.897 8.667 1.268 1.00 82.75 276 ALA A N 1
ATOM 2136 C CA . ALA A 1 276 ? -19.784 8.898 2.183 1.00 82.75 276 ALA A CA 1
ATOM 2137 C C . ALA A 1 276 ? -18.547 8.053 1.834 1.00 82.75 276 ALA A C 1
ATOM 2139 O O . ALA A 1 276 ? -17.478 8.314 2.379 1.00 82.75 276 ALA A O 1
ATOM 2140 N N . TYR A 1 277 ? -18.690 7.065 0.945 1.00 85.94 277 TYR A N 1
ATOM 2141 C CA . TYR A 1 277 ? -17.608 6.197 0.506 1.00 85.94 277 TYR A CA 1
ATOM 2142 C C . TYR A 1 277 ? -17.378 6.300 -0.995 1.00 85.94 277 TYR A C 1
ATOM 2144 O O . TYR A 1 277 ? -18.294 6.308 -1.820 1.00 85.94 277 TYR A O 1
ATOM 2152 N N . ALA A 1 278 ? -16.101 6.331 -1.334 1.00 92.25 278 ALA A N 1
ATOM 2153 C CA . ALA A 1 278 ? -15.613 6.251 -2.688 1.00 92.25 278 ALA A CA 1
ATOM 2154 C C . ALA A 1 278 ? -14.260 5.539 -2.675 1.00 92.25 278 ALA A C 1
ATOM 2156 O O . ALA A 1 278 ? -13.679 5.294 -1.623 1.00 92.25 278 ALA A O 1
ATOM 2157 N N . GLY A 1 279 ? -13.761 5.208 -3.852 1.00 93.62 279 GLY A N 1
ATOM 2158 C CA . GLY A 1 279 ? -12.421 4.675 -4.010 1.00 93.62 279 GLY A CA 1
ATOM 2159 C C . GLY A 1 279 ? -11.856 5.054 -5.360 1.00 93.62 279 GLY A C 1
ATOM 2160 O O . GLY A 1 279 ? -12.570 5.528 -6.252 1.00 93.62 279 GLY A O 1
ATOM 2161 N N . HIS A 1 280 ? -10.567 4.815 -5.527 1.00 96.50 280 HIS A N 1
ATOM 2162 C CA . HIS A 1 280 ? -9.899 5.022 -6.794 1.00 96.50 280 HIS A CA 1
ATOM 2163 C C . HIS A 1 280 ? -8.757 4.036 -6.989 1.00 96.50 280 HIS A C 1
ATOM 2165 O O . HIS A 1 280 ? -8.293 3.361 -6.077 1.00 96.50 280 HIS A O 1
ATOM 2171 N N . THR A 1 281 ? -8.287 3.957 -8.224 1.00 97.88 281 THR A N 1
ATOM 2172 C CA . THR A 1 281 ? -7.015 3.306 -8.545 1.00 97.88 281 THR A CA 1
ATOM 2173 C C . THR A 1 281 ? -6.244 4.206 -9.490 1.00 97.88 281 THR A C 1
ATOM 2175 O O . THR A 1 281 ? -6.872 4.901 -10.293 1.00 97.88 281 THR A O 1
ATOM 2178 N N . GLN A 1 282 ? -4.919 4.160 -9.436 1.00 98.12 282 GLN A N 1
ATOM 2179 C CA . GLN A 1 282 ? -4.036 4.901 -10.333 1.00 98.12 282 GLN A CA 1
ATOM 2180 C C . GLN A 1 282 ? -2.953 3.979 -10.883 1.00 98.12 282 GLN A C 1
ATOM 2182 O O . GLN A 1 282 ? -2.420 3.138 -10.159 1.00 98.12 282 GLN A O 1
ATOM 2187 N N . LEU A 1 283 ? -2.583 4.196 -12.142 1.00 98.25 283 LEU A N 1
ATOM 2188 C CA . LEU A 1 283 ? -1.390 3.628 -12.759 1.00 98.25 283 LEU A CA 1
ATOM 2189 C C . LEU A 1 283 ? -0.555 4.753 -13.373 1.00 98.25 283 LEU A C 1
ATOM 2191 O O . LEU A 1 283 ? -1.048 5.552 -14.177 1.00 98.25 283 LEU A O 1
ATOM 2195 N N . ALA A 1 284 ? 0.725 4.788 -13.021 1.00 98.31 284 ALA A N 1
ATOM 2196 C CA . ALA A 1 284 ? 1.710 5.691 -13.598 1.00 98.31 284 ALA A CA 1
ATOM 2197 C C . ALA A 1 284 ? 2.919 4.905 -14.112 1.00 98.31 284 ALA A C 1
ATOM 2199 O O . ALA A 1 284 ? 3.305 3.890 -13.531 1.00 98.31 284 ALA A O 1
ATOM 2200 N N . ARG A 1 285 ? 3.533 5.405 -15.189 1.00 97.88 285 ARG A N 1
ATOM 2201 C CA . ARG A 1 285 ? 4.806 4.895 -15.705 1.00 97.88 285 ARG A CA 1
ATOM 2202 C C . ARG A 1 285 ? 5.887 5.942 -15.525 1.00 97.88 285 ARG A C 1
ATOM 2204 O O . ARG A 1 285 ? 5.727 7.078 -15.978 1.00 97.88 285 ARG A O 1
ATOM 2211 N N . VAL A 1 286 ? 6.984 5.554 -14.894 1.00 98.06 286 VAL A N 1
ATOM 2212 C CA . VAL A 1 286 ? 8.112 6.441 -14.628 1.00 98.06 286 VAL A CA 1
ATOM 2213 C C . VAL A 1 286 ? 8.847 6.737 -15.937 1.00 98.06 286 VAL A C 1
ATOM 2215 O O . VAL A 1 286 ? 9.180 5.847 -16.718 1.00 98.06 286 VAL A O 1
ATOM 2218 N N . GLN A 1 287 ? 9.078 8.017 -16.212 1.00 97.44 287 GLN A N 1
ATOM 2219 C CA . GLN A 1 287 ? 9.900 8.478 -17.328 1.00 97.44 287 GLN A CA 1
ATOM 2220 C C . GLN A 1 287 ? 11.345 8.694 -16.886 1.00 97.44 287 GLN A C 1
ATOM 2222 O O . GLN A 1 287 ? 12.263 8.248 -17.569 1.00 97.44 287 GLN A O 1
ATOM 2227 N N . GLN A 1 288 ? 11.544 9.400 -15.775 1.00 97.38 288 GLN A N 1
ATOM 2228 C CA . GLN A 1 288 ? 12.838 9.568 -15.121 1.00 97.38 288 GLN A CA 1
ATOM 2229 C C . GLN A 1 288 ? 12.667 9.214 -13.646 1.00 97.38 288 GLN A C 1
ATOM 2231 O O . GLN A 1 288 ? 11.693 9.684 -13.045 1.00 97.38 288 GLN A O 1
ATOM 2236 N N . PRO A 1 289 ? 13.569 8.405 -13.071 1.00 96.69 289 PRO A N 1
ATOM 2237 C CA . PRO A 1 289 ? 13.489 8.023 -11.672 1.00 96.69 289 PRO A CA 1
ATOM 2238 C C . PRO A 1 289 ? 13.720 9.233 -10.767 1.00 96.69 289 PRO A C 1
ATOM 2240 O O . PRO A 1 289 ? 14.236 10.274 -11.189 1.00 96.69 289 PRO A O 1
ATOM 2243 N N . ALA A 1 290 ? 13.333 9.093 -9.503 1.00 97.06 290 ALA A N 1
ATOM 2244 C CA . ALA A 1 290 ? 13.707 10.066 -8.491 1.00 97.06 290 ALA A CA 1
ATOM 2245 C C . ALA A 1 290 ? 15.234 10.089 -8.306 1.00 97.06 290 ALA A C 1
ATOM 2247 O O . ALA A 1 290 ? 15.910 9.072 -8.436 1.00 97.06 290 ALA A O 1
ATOM 2248 N N . VAL A 1 291 ? 15.772 11.259 -7.966 1.00 95.56 291 VAL A N 1
ATOM 2249 C CA . VAL A 1 291 ? 17.171 11.427 -7.562 1.00 95.56 291 VAL A CA 1
ATOM 2250 C C . VAL A 1 291 ? 17.192 11.748 -6.077 1.00 95.56 291 VAL A C 1
ATOM 2252 O O . VAL A 1 291 ? 16.543 12.707 -5.646 1.00 95.56 291 VAL A O 1
ATOM 2255 N N . GLY A 1 292 ? 17.961 10.969 -5.319 1.00 93.50 292 GLY A N 1
ATOM 2256 C CA . GLY A 1 292 ? 18.116 11.114 -3.878 1.00 93.50 292 GLY A CA 1
ATOM 2257 C C . GLY A 1 292 ? 16.930 10.572 -3.077 1.00 93.50 292 GLY A C 1
ATOM 2258 O O . GLY A 1 292 ? 15.759 10.812 -3.407 1.00 93.50 292 GLY A O 1
ATOM 2259 N N . GLY A 1 293 ? 17.246 9.880 -1.982 1.00 92.88 293 GLY A N 1
ATOM 2260 C CA . GLY A 1 293 ? 16.232 9.296 -1.106 1.00 92.88 293 GLY A CA 1
ATOM 2261 C C . GLY A 1 293 ? 15.437 10.318 -0.289 1.00 92.88 293 GLY A C 1
ATOM 2262 O O . GLY A 1 293 ? 14.246 10.130 -0.058 1.00 92.88 293 GLY A O 1
ATOM 2263 N N . ASP A 1 294 ? 16.055 11.438 0.096 1.00 94.19 294 ASP A N 1
ATOM 2264 C CA . ASP A 1 294 ? 15.358 12.561 0.735 1.00 94.19 294 ASP A CA 1
ATOM 2265 C C . ASP A 1 294 ? 14.849 13.550 -0.333 1.00 94.19 294 ASP A C 1
ATOM 2267 O O . ASP A 1 294 ? 15.671 14.234 -0.956 1.00 94.19 294 ASP A O 1
ATOM 2271 N N . PRO A 1 295 ? 13.521 13.684 -0.537 1.00 93.88 295 PRO A N 1
ATOM 2272 C CA . PRO A 1 295 ? 12.954 14.611 -1.520 1.00 93.88 295 PRO A CA 1
ATOM 2273 C C . PRO A 1 295 ? 13.281 16.085 -1.251 1.00 93.88 295 PRO A C 1
ATOM 2275 O O . PRO A 1 295 ? 13.173 16.904 -2.163 1.00 93.88 295 PRO A O 1
ATOM 2278 N N . ASN A 1 296 ? 13.671 16.441 -0.024 1.00 94.31 296 ASN A N 1
ATOM 2279 C CA . ASN A 1 296 ? 13.957 17.816 0.384 1.00 94.31 296 ASN A CA 1
ATOM 2280 C C . ASN A 1 296 ? 15.456 18.154 0.354 1.00 94.31 296 ASN A C 1
ATOM 2282 O O . ASN A 1 296 ? 15.838 19.305 0.592 1.00 94.31 296 ASN A O 1
ATOM 2286 N N . ARG A 1 297 ? 16.326 17.177 0.068 1.00 93.81 297 ARG A N 1
ATOM 2287 C CA . ARG A 1 297 ? 17.774 17.388 0.010 1.00 93.81 297 ARG A CA 1
ATOM 2288 C C . ARG A 1 297 ? 18.155 18.227 -1.211 1.00 93.81 297 ARG A C 1
ATOM 2290 O O . ARG A 1 297 ? 17.627 18.063 -2.306 1.00 93.81 297 ARG A O 1
ATOM 2297 N N . SER A 1 298 ? 19.156 19.094 -1.050 1.00 94.88 298 SER A N 1
ATOM 2298 C CA . SER A 1 298 ? 19.743 19.827 -2.179 1.00 94.88 298 SER A CA 1
ATOM 2299 C C . SER A 1 298 ? 20.253 18.868 -3.262 1.00 94.88 298 SER A C 1
ATOM 2301 O O . SER A 1 298 ? 21.044 17.969 -2.971 1.00 94.88 298 SER A O 1
ATOM 2303 N N . GLY A 1 299 ? 19.810 19.078 -4.504 1.00 93.56 299 GLY A N 1
ATOM 2304 C CA . GLY A 1 299 ? 20.136 18.226 -5.650 1.00 93.56 299 GLY A CA 1
ATOM 2305 C C . GLY A 1 299 ? 19.213 17.018 -5.840 1.00 93.56 299 GLY A C 1
ATOM 2306 O O . GLY A 1 299 ? 19.388 16.304 -6.823 1.00 93.56 299 GLY A O 1
ATOM 2307 N N . ALA A 1 300 ? 18.238 16.799 -4.952 1.00 96.19 300 ALA A N 1
ATOM 2308 C CA . ALA A 1 300 ? 17.197 15.801 -5.161 1.00 96.19 300 ALA A CA 1
ATOM 2309 C C . ALA A 1 300 ? 16.185 16.263 -6.222 1.00 96.19 300 ALA A C 1
ATOM 2311 O O . ALA A 1 300 ? 15.925 17.459 -6.388 1.00 96.19 300 ALA A O 1
ATOM 2312 N N . SER A 1 301 ? 15.577 15.306 -6.920 1.00 97.25 301 SER A N 1
ATOM 2313 C CA . SER A 1 301 ? 14.452 15.549 -7.825 1.00 97.25 301 SER A CA 1
ATOM 2314 C C . SER A 1 301 ? 13.427 14.432 -7.717 1.00 97.25 301 SER A C 1
ATOM 2316 O O . SER A 1 301 ? 13.776 13.273 -7.508 1.00 97.25 301 SER A O 1
ATOM 2318 N N . ASN A 1 302 ? 12.148 14.769 -7.845 1.00 97.88 302 ASN A N 1
ATOM 2319 C CA . ASN A 1 302 ? 11.087 13.765 -7.906 1.00 97.88 302 ASN A CA 1
ATOM 2320 C C . ASN A 1 302 ? 11.141 13.007 -9.234 1.00 97.88 302 ASN A C 1
ATOM 2322 O O . ASN A 1 302 ? 11.666 13.525 -10.223 1.00 97.88 302 ASN A O 1
ATOM 2326 N N . ALA A 1 303 ? 10.549 11.815 -9.252 1.00 97.81 303 ALA A N 1
ATOM 2327 C CA . ALA A 1 303 ? 10.317 11.097 -10.493 1.00 97.81 303 ALA A CA 1
ATOM 2328 C C . ALA A 1 303 ? 9.428 11.925 -11.439 1.00 97.81 303 ALA A C 1
ATOM 2330 O O . ALA A 1 303 ? 8.544 12.670 -11.001 1.00 97.81 303 ALA A O 1
ATOM 2331 N N . SER A 1 304 ? 9.656 11.779 -12.741 1.00 98.38 304 SER A N 1
ATOM 2332 C CA . SER A 1 304 ? 8.754 12.273 -13.783 1.00 98.38 304 SER A CA 1
ATOM 2333 C C . SER A 1 304 ? 8.030 11.108 -14.447 1.00 98.38 304 SER A C 1
ATOM 2335 O O . SER A 1 304 ? 8.452 9.957 -14.338 1.00 98.38 304 SER A O 1
ATOM 2337 N N . PHE A 1 305 ? 6.926 11.391 -15.137 1.00 98.56 305 PHE A N 1
ATOM 2338 C CA . PHE A 1 305 ? 5.986 10.359 -15.566 1.00 98.56 305 PHE A CA 1
ATOM 2339 C C . PHE A 1 305 ? 5.591 10.519 -17.029 1.00 98.56 305 PHE A C 1
ATOM 2341 O O . PHE A 1 305 ? 5.431 11.631 -17.536 1.00 98.56 305 PHE A O 1
ATOM 2348 N N . GLN A 1 306 ? 5.409 9.387 -17.701 1.00 97.19 306 GLN A N 1
ATOM 2349 C CA . GLN A 1 306 ? 4.933 9.342 -19.076 1.00 97.19 306 GLN A CA 1
ATOM 2350 C C . GLN A 1 306 ? 3.425 9.584 -19.140 1.00 97.19 306 GLN A C 1
ATOM 2352 O O . GLN A 1 306 ? 2.680 9.294 -18.206 1.00 97.19 306 GLN A O 1
ATOM 2357 N N . THR A 1 307 ? 2.953 10.058 -20.291 1.00 96.38 307 THR A N 1
ATOM 2358 C CA . THR A 1 307 ? 1.515 10.072 -20.574 1.00 96.38 307 THR A CA 1
ATOM 2359 C C . THR A 1 307 ? 1.078 8.687 -21.038 1.00 96.38 307 THR A C 1
ATOM 2361 O O . THR A 1 307 ? 1.483 8.239 -22.108 1.00 96.38 307 THR A O 1
ATOM 2364 N N . LEU A 1 308 ? 0.241 8.025 -20.240 1.00 95.31 308 LEU A N 1
ATOM 2365 C CA . LEU A 1 308 ? -0.425 6.777 -20.610 1.00 95.31 308 LEU A CA 1
ATOM 2366 C C . LEU A 1 308 ? -1.807 7.070 -21.211 1.00 95.31 308 LEU A C 1
ATOM 2368 O O . LEU A 1 308 ? -2.452 8.052 -20.845 1.00 95.31 308 LEU A O 1
ATOM 2372 N N . GLY A 1 309 ? -2.252 6.219 -22.136 1.00 94.56 309 GLY A N 1
ATOM 2373 C CA . GLY A 1 309 ? -3.603 6.270 -22.699 1.00 94.56 309 GLY A CA 1
ATOM 2374 C C . GLY A 1 309 ? -4.606 5.452 -21.884 1.00 94.56 309 GLY A C 1
ATOM 2375 O O . GLY A 1 309 ? -4.237 4.499 -21.202 1.00 94.56 309 GLY A O 1
ATOM 2376 N N . THR A 1 310 ? -5.889 5.795 -22.000 1.00 96.31 310 THR A N 1
ATOM 2377 C CA . THR A 1 310 ? -7.005 5.128 -21.300 1.00 96.31 310 THR A CA 1
ATOM 2378 C C . THR A 1 310 ? -7.715 4.059 -22.136 1.00 96.31 310 THR A C 1
ATOM 2380 O O . THR A 1 310 ? -8.678 3.457 -21.667 1.00 96.31 310 THR A O 1
ATOM 2383 N N . GLN A 1 311 ? -7.284 3.826 -23.383 1.00 93.50 311 GLN A N 1
ATOM 2384 C CA . GLN A 1 311 ? -8.071 3.071 -24.373 1.00 93.50 311 GLN A CA 1
ATOM 2385 C C . GLN A 1 311 ? -8.303 1.603 -23.983 1.00 93.50 311 GLN A C 1
ATOM 2387 O O . GLN A 1 311 ? -9.339 1.037 -24.329 1.00 93.50 311 GLN A O 1
ATOM 2392 N N . ASP A 1 312 ? -7.361 1.017 -23.242 1.00 93.06 312 ASP A N 1
ATOM 2393 C CA . ASP A 1 312 ? -7.389 -0.383 -22.810 1.00 93.06 312 ASP A CA 1
ATOM 2394 C C . ASP A 1 312 ? -7.721 -0.547 -21.322 1.00 93.06 312 ASP A C 1
ATOM 2396 O O . ASP A 1 312 ? -7.476 -1.603 -20.733 1.00 93.06 312 ASP A O 1
ATOM 2400 N N . MET A 1 313 ? -8.292 0.488 -20.703 1.00 97.00 313 MET A N 1
ATOM 2401 C CA . MET A 1 313 ? -8.829 0.391 -19.352 1.00 97.00 313 MET A CA 1
ATOM 2402 C C . MET A 1 313 ? -10.250 -0.173 -19.359 1.00 97.00 313 MET A C 1
ATOM 2404 O O . MET A 1 313 ? -11.082 0.203 -20.186 1.00 97.00 313 MET A O 1
ATOM 2408 N N . ALA A 1 314 ? -10.549 -1.038 -18.393 1.00 97.00 314 ALA A N 1
ATOM 2409 C CA . ALA A 1 314 ? -11.895 -1.531 -18.136 1.00 97.00 314 ALA A CA 1
ATOM 2410 C C . ALA A 1 314 ? -12.262 -1.353 -16.664 1.00 97.00 314 ALA A C 1
ATOM 2412 O O . ALA A 1 314 ? -11.470 -1.660 -15.777 1.00 97.00 314 ALA A O 1
ATOM 2413 N N . ILE A 1 315 ? -13.478 -0.869 -16.423 1.00 96.50 315 ILE A N 1
ATOM 2414 C CA . ILE A 1 315 ? -14.037 -0.681 -15.089 1.00 96.50 315 ILE A CA 1
ATOM 2415 C C . ILE A 1 315 ? -15.245 -1.602 -14.977 1.00 96.50 315 ILE A C 1
ATOM 2417 O O . ILE A 1 315 ? -16.213 -1.460 -15.724 1.00 96.50 315 ILE A O 1
ATOM 2421 N N . LEU A 1 316 ? -15.163 -2.576 -14.076 1.00 95.50 316 LEU A N 1
ATOM 2422 C CA . LEU A 1 316 ? -16.170 -3.612 -13.890 1.00 95.50 316 LEU A CA 1
ATOM 2423 C C . LEU A 1 316 ? -16.740 -3.496 -12.480 1.00 95.50 316 LEU A C 1
ATOM 2425 O O . LEU A 1 316 ? -16.041 -3.761 -11.506 1.00 95.50 316 LEU A O 1
ATOM 2429 N N . SER A 1 317 ? -18.007 -3.110 -12.353 1.00 91.56 317 SER A N 1
ATOM 2430 C CA . SER A 1 317 ? -18.679 -3.099 -11.051 1.00 91.56 317 SER A CA 1
ATOM 2431 C C . SER A 1 317 ? -18.741 -4.509 -10.469 1.00 91.56 317 SER A C 1
ATOM 2433 O O . SER A 1 317 ? -19.106 -5.460 -11.167 1.00 91.56 317 SER A O 1
ATOM 2435 N N . VAL A 1 318 ? -18.418 -4.644 -9.186 1.00 92.38 318 VAL A N 1
ATOM 2436 C CA . VAL A 1 318 ? -18.555 -5.917 -8.478 1.00 92.38 318 VAL A CA 1
ATOM 2437 C C . VAL A 1 318 ? -20.025 -6.091 -8.077 1.00 92.38 318 VAL A C 1
ATOM 2439 O O . VAL A 1 318 ? -20.625 -5.165 -7.524 1.00 92.38 318 VAL A O 1
ATOM 2442 N N . PRO A 1 319 ? -20.653 -7.247 -8.355 1.00 89.94 319 PRO A N 1
ATOM 2443 C CA . PRO A 1 319 ? -22.007 -7.513 -7.890 1.00 89.94 319 PRO A CA 1
ATOM 2444 C C . PRO A 1 319 ? -22.078 -7.510 -6.361 1.00 89.94 319 PRO A C 1
ATOM 2446 O O . PRO A 1 319 ? -21.266 -8.148 -5.693 1.00 89.94 319 PRO A O 1
ATOM 2449 N N . ALA A 1 320 ? -23.082 -6.832 -5.805 1.00 88.75 320 ALA A N 1
ATOM 2450 C CA . ALA A 1 320 ? -23.329 -6.869 -4.372 1.00 88.75 320 ALA A CA 1
ATOM 2451 C C . ALA A 1 320 ? -23.686 -8.290 -3.915 1.00 88.75 320 ALA A C 1
ATOM 2453 O O . ALA A 1 320 ? -24.584 -8.924 -4.472 1.00 88.75 320 ALA A O 1
ATOM 2454 N N . VAL A 1 321 ? -23.008 -8.754 -2.866 1.00 90.31 321 VAL A N 1
ATOM 2455 C CA . VAL A 1 321 ? -23.316 -10.002 -2.163 1.00 90.31 321 VAL A CA 1
ATOM 2456 C C . VAL A 1 321 ? -23.852 -9.618 -0.782 1.00 90.31 321 VAL A C 1
ATOM 2458 O O . VAL A 1 321 ? -23.058 -9.213 0.071 1.00 90.31 321 VAL A O 1
ATOM 2461 N N . PRO A 1 322 ? -25.179 -9.663 -0.551 1.00 88.44 322 PRO A N 1
ATOM 2462 C CA . PRO A 1 322 ? -25.797 -9.162 0.681 1.00 88.44 322 PRO A CA 1
ATOM 2463 C C . PRO A 1 322 ? -25.203 -9.751 1.963 1.00 88.44 322 PRO A C 1
ATOM 2465 O O . PRO A 1 322 ? -25.054 -9.048 2.960 1.00 88.44 322 PRO A O 1
ATOM 2468 N N . GLU A 1 323 ? -24.807 -11.020 1.929 1.00 90.69 323 GLU A N 1
ATOM 2469 C CA . GLU A 1 323 ? -24.204 -11.741 3.049 1.00 90.69 323 GLU A CA 1
ATOM 2470 C C . GLU A 1 323 ? -22.832 -11.176 3.450 1.00 90.69 323 GLU A C 1
ATOM 2472 O O . GLU A 1 323 ? -22.408 -11.333 4.595 1.00 90.69 323 GLU A O 1
ATOM 2477 N N . LEU A 1 324 ? -22.149 -10.494 2.523 1.00 87.19 324 LEU A N 1
ATOM 2478 C CA . LEU A 1 324 ? -20.841 -9.874 2.733 1.00 87.19 324 LEU A CA 1
ATOM 2479 C C . LEU A 1 324 ? -20.925 -8.367 2.997 1.00 87.19 324 LEU A C 1
ATOM 2481 O O . LEU A 1 324 ? -19.903 -7.752 3.290 1.00 87.19 324 LEU A O 1
ATOM 2485 N N . ALA A 1 325 ? -22.114 -7.757 2.944 1.00 83.69 325 ALA A N 1
ATOM 2486 C CA . ALA A 1 325 ? -22.274 -6.310 3.112 1.00 83.69 325 ALA A CA 1
ATOM 2487 C C . ALA A 1 325 ? -21.728 -5.801 4.460 1.00 83.69 325 ALA A C 1
ATOM 2489 O O . ALA A 1 325 ? -21.196 -4.700 4.545 1.00 83.69 325 ALA A O 1
ATOM 2490 N N . GLN A 1 326 ? -21.790 -6.629 5.506 1.00 81.75 326 GLN A N 1
ATOM 2491 C CA . GLN A 1 326 ? -21.225 -6.316 6.824 1.00 81.75 326 GLN A CA 1
ATOM 2492 C C . GLN A 1 326 ? -19.685 -6.275 6.856 1.00 81.75 326 GLN A C 1
ATOM 2494 O O . GLN A 1 326 ? -19.112 -5.749 7.805 1.00 81.75 326 GLN A O 1
ATOM 2499 N N . CYS A 1 327 ? -19.014 -6.849 5.853 1.00 82.38 327 CYS A N 1
ATOM 2500 C CA . CYS A 1 327 ? -17.555 -6.911 5.758 1.00 82.38 327 CYS A CA 1
ATOM 2501 C C . CYS A 1 327 ? -16.965 -5.769 4.917 1.00 82.38 327 CYS A C 1
ATOM 2503 O O . CYS A 1 327 ? -15.777 -5.488 5.040 1.00 82.38 327 CYS A O 1
ATOM 2505 N N . PHE A 1 328 ? -17.776 -5.106 4.086 1.00 82.75 328 PHE A N 1
ATOM 2506 C CA . PHE A 1 328 ? -17.334 -4.058 3.164 1.00 82.75 328 PHE A CA 1
ATOM 2507 C C . PHE A 1 328 ? -18.116 -2.763 3.404 1.00 82.75 328 PHE A C 1
ATOM 2509 O O . PHE A 1 328 ? -19.158 -2.525 2.795 1.00 82.75 328 PHE A O 1
ATOM 2516 N N . ALA A 1 329 ? -17.599 -1.906 4.289 1.00 77.06 329 ALA A N 1
ATOM 2517 C CA . ALA A 1 329 ? -18.256 -0.652 4.679 1.00 77.06 329 ALA A CA 1
ATOM 2518 C C . ALA A 1 329 ? -18.547 0.291 3.491 1.00 77.06 329 ALA A C 1
ATOM 2520 O O . ALA A 1 329 ? -19.561 0.991 3.490 1.00 77.06 329 ALA A O 1
ATOM 2521 N N . GLY A 1 330 ? -17.684 0.274 2.468 1.00 77.44 330 GLY A N 1
ATOM 2522 C CA . GLY A 1 330 ? -17.819 1.065 1.240 1.00 77.44 330 GLY A CA 1
ATOM 2523 C C . GLY A 1 330 ? -18.630 0.404 0.120 1.00 77.44 330 GLY A C 1
ATOM 2524 O O . GLY A 1 330 ? -18.636 0.920 -0.994 1.00 77.44 330 GLY A O 1
ATOM 2525 N N . GLY A 1 331 ? -19.286 -0.729 0.390 1.00 85.81 331 GLY A N 1
ATOM 2526 C CA . GLY A 1 331 ? -20.050 -1.477 -0.607 1.00 85.81 331 GLY A CA 1
ATOM 2527 C C . GLY A 1 331 ? -19.197 -2.443 -1.442 1.00 85.81 331 GLY A C 1
ATOM 2528 O O . GLY A 1 331 ? -18.064 -2.755 -1.077 1.00 85.81 331 GLY A O 1
ATOM 2529 N N . PRO A 1 332 ? -19.744 -2.980 -2.547 1.00 87.81 332 PRO A N 1
ATOM 2530 C CA . PRO A 1 332 ? -19.094 -4.045 -3.313 1.00 87.81 332 PRO A CA 1
ATOM 2531 C C . PRO A 1 332 ? -17.863 -3.587 -4.108 1.00 87.81 332 PRO A C 1
ATOM 2533 O O . PRO A 1 332 ? -17.005 -4.410 -4.420 1.00 87.81 332 PRO A O 1
ATOM 2536 N N . GLY A 1 333 ? -17.765 -2.295 -4.437 1.00 90.88 333 GLY A N 1
ATOM 2537 C CA . GLY A 1 333 ? -16.638 -1.739 -5.181 1.00 90.88 333 GLY A CA 1
ATOM 2538 C C . GLY A 1 333 ? -16.645 -2.070 -6.678 1.00 90.88 333 GLY A C 1
ATOM 2539 O O . GLY A 1 333 ? -17.670 -2.392 -7.292 1.00 90.88 333 GLY A O 1
ATOM 2540 N N . ALA A 1 334 ? -15.465 -1.971 -7.287 1.00 93.69 334 ALA A N 1
ATOM 2541 C CA . ALA A 1 334 ? -15.233 -2.260 -8.695 1.00 93.69 334 ALA A CA 1
ATOM 2542 C C . ALA A 1 334 ? -13.844 -2.876 -8.913 1.00 93.69 334 ALA A C 1
ATOM 2544 O O . ALA A 1 334 ? -12.918 -2.660 -8.136 1.00 93.69 334 ALA A O 1
ATOM 2545 N N . VAL A 1 335 ? -13.701 -3.623 -10.006 1.00 95.50 335 VAL A N 1
ATOM 2546 C CA . VAL A 1 335 ? -12.420 -4.096 -10.530 1.00 95.50 335 VAL A CA 1
ATOM 2547 C C . VAL A 1 335 ? -11.997 -3.167 -11.659 1.00 95.50 335 VAL A C 1
ATOM 2549 O O . VAL A 1 335 ? -12.719 -3.005 -12.646 1.00 95.50 335 VAL A O 1
ATOM 2552 N N . HIS A 1 336 ? -10.820 -2.563 -11.521 1.00 97.25 336 HIS A N 1
ATOM 2553 C CA . HIS A 1 336 ? -10.215 -1.718 -12.546 1.00 97.25 336 HIS A CA 1
ATOM 2554 C C . HIS A 1 336 ? -9.060 -2.472 -13.201 1.00 97.25 336 HIS A C 1
ATOM 2556 O O . HIS A 1 336 ? -8.103 -2.860 -12.535 1.00 97.25 336 HIS A O 1
ATOM 2562 N N . ILE A 1 337 ? -9.158 -2.691 -14.509 1.00 96.56 337 ILE A N 1
ATOM 2563 C CA . ILE A 1 337 ? -8.155 -3.402 -15.299 1.00 96.56 337 ILE A CA 1
ATOM 2564 C C . ILE A 1 337 ? -7.459 -2.390 -16.196 1.00 96.56 337 ILE A C 1
ATOM 2566 O O . ILE A 1 337 ? -8.117 -1.663 -16.938 1.00 96.56 337 ILE A O 1
ATOM 2570 N N . TYR A 1 338 ? -6.132 -2.379 -16.152 1.00 96.50 338 TYR A N 1
ATOM 2571 C CA . TYR A 1 338 ? -5.279 -1.542 -16.984 1.00 96.50 338 TYR A CA 1
ATOM 2572 C C . TYR A 1 338 ? -4.581 -2.440 -18.009 1.00 96.50 338 TYR A C 1
ATOM 2574 O O . TYR A 1 338 ? -3.904 -3.389 -17.625 1.00 96.50 338 TYR A O 1
ATOM 2582 N N . GLY A 1 339 ? -4.750 -2.157 -19.305 1.00 94.44 339 GLY A N 1
ATOM 2583 C CA . GLY A 1 339 ? -4.148 -2.961 -20.375 1.00 94.44 339 GLY A CA 1
ATOM 2584 C C . GLY A 1 339 ? -4.925 -4.243 -20.701 1.00 94.44 339 GLY A C 1
ATOM 2585 O O . GLY A 1 339 ? -4.324 -5.260 -21.027 1.00 94.44 339 GLY A O 1
ATOM 2586 N N . LEU A 1 340 ? -6.264 -4.216 -20.620 1.00 93.81 340 LEU A N 1
ATOM 2587 C CA . LEU A 1 340 ? -7.122 -5.396 -20.823 1.00 93.81 340 LEU A CA 1
ATOM 2588 C C . LEU A 1 340 ? -6.907 -6.073 -22.188 1.00 93.81 340 LEU A C 1
ATOM 2590 O O . LEU A 1 340 ? -6.978 -7.296 -22.287 1.00 93.81 340 LEU A O 1
ATOM 2594 N N . LYS A 1 341 ? -6.715 -5.282 -23.249 1.00 93.38 341 LYS A N 1
ATOM 2595 C CA . LYS A 1 341 ? -6.523 -5.792 -24.620 1.00 93.38 341 LYS A CA 1
ATOM 2596 C C . LYS A 1 341 ? -5.077 -5.693 -25.089 1.00 93.38 341 LYS A C 1
ATOM 2598 O O . LYS A 1 341 ? -4.645 -6.543 -25.862 1.00 93.38 341 LYS A O 1
ATOM 2603 N N . SER A 1 342 ? -4.358 -4.686 -24.603 1.00 91.81 342 SER A N 1
ATOM 2604 C CA . SER A 1 342 ? -2.938 -4.470 -24.871 1.00 91.81 342 SER A CA 1
ATOM 2605 C C . SER A 1 342 ? -2.234 -4.301 -23.522 1.00 91.81 342 SER A C 1
ATOM 2607 O O . SER A 1 342 ? -2.232 -3.193 -22.977 1.00 91.81 342 SER A O 1
ATOM 2609 N N . PRO A 1 343 ? -1.716 -5.391 -22.927 1.00 89.38 343 PRO A N 1
ATOM 2610 C CA . PRO A 1 343 ? -0.938 -5.314 -21.696 1.00 89.38 343 PRO A CA 1
ATOM 2611 C C . PRO A 1 343 ? 0.245 -4.356 -21.850 1.00 89.38 343 PRO A C 1
ATOM 2613 O O . PRO A 1 343 ? 0.779 -4.189 -22.946 1.00 89.38 343 PRO A O 1
ATOM 2616 N N . TYR A 1 344 ? 0.648 -3.713 -20.756 1.00 89.69 344 TYR A N 1
ATOM 2617 C CA . TYR A 1 344 ? 1.781 -2.795 -20.792 1.00 89.69 344 TYR A CA 1
ATOM 2618 C C . TYR A 1 344 ? 3.103 -3.561 -20.812 1.00 89.69 344 TYR A C 1
ATOM 2620 O O . TYR A 1 344 ? 3.361 -4.382 -19.934 1.00 89.69 344 TYR A O 1
ATOM 2628 N N . ASP A 1 345 ? 3.972 -3.217 -21.760 1.00 86.12 345 ASP A N 1
ATOM 2629 C CA . ASP A 1 345 ? 5.337 -3.733 -21.784 1.00 86.12 345 ASP A CA 1
ATOM 2630 C C . ASP A 1 345 ? 6.159 -3.121 -20.649 1.00 86.12 345 ASP A C 1
ATOM 2632 O O . ASP A 1 345 ? 6.180 -1.899 -20.463 1.00 86.12 345 ASP A O 1
ATOM 2636 N N . PHE A 1 346 ? 6.863 -3.972 -19.909 1.00 76.75 346 PHE A N 1
ATOM 2637 C CA . PHE A 1 346 ? 7.635 -3.596 -18.728 1.00 76.75 346 PHE A CA 1
ATOM 2638 C C . PHE A 1 346 ? 8.882 -2.772 -19.095 1.00 76.75 346 PHE A C 1
ATOM 2640 O O . PHE A 1 346 ? 9.100 -1.681 -18.567 1.00 76.75 346 PHE A O 1
ATOM 2647 N N . TYR A 1 347 ? 9.589 -3.200 -20.141 1.00 74.19 347 TYR A N 1
ATOM 2648 C CA . TYR A 1 347 ? 10.651 -2.460 -20.823 1.00 74.19 347 TYR A CA 1
ATOM 2649 C C . TYR A 1 347 ? 10.483 -2.669 -22.330 1.00 74.19 347 TYR A C 1
ATOM 2651 O O . TYR A 1 347 ? 10.227 -3.792 -22.758 1.00 74.19 347 TYR A O 1
ATOM 2659 N N . ALA A 1 348 ? 10.558 -1.585 -23.104 1.00 59.88 348 ALA A N 1
ATOM 2660 C CA . ALA A 1 348 ? 10.372 -1.590 -24.558 1.00 59.88 348 ALA A CA 1
ATOM 2661 C C . ALA A 1 348 ? 11.707 -1.486 -25.297 1.00 59.88 348 ALA A C 1
ATOM 2663 O O . ALA A 1 348 ? 12.590 -0.753 -24.787 1.00 59.88 348 ALA A O 1
#

Foldseek 3Di:
DDDWCLVVVQVVVCVVQDCVNVPFDKDKDWWDKDFDDPDLPCLLPDPVNVVQLVLLVVLVVVLVVDDDPVNVVSVVVNVVSLVVLQVPASTEMWTKIKMAAPFQKQWLVGGPRDRIAIATAADQDQQPAASHDPPPDSSGDGSSRYHYDDDDQVQHQIDPDRYDHGFKIKGACDPVDVVRIAIEGEYEACCLVVLVRLLCLVRHPRPDPPDFHQEYEYEYAHDDHAQLNDGHAAQGKYKYKYKQDDQDDAAQDWDFDQGNNAGWIKHKHQDPVCNRIIIMMIMWTFHHPWDHSHCPDPPTDTTHTDHDDRPQKGKAQFDFDPVCCVVRVRTRHIDIDDQNPHDDDSHD

Radius of gyration: 20.97 Å; chains: 1; bounding box: 51×53×58 Å

Sequence (348 aa):
MDADPTDFILSELRQAFPASQYPDWTFVCGSAITSRVHDVTTILASNSTQVRNAVVQSLSEQWLAAYGPLNGVVFDMLVNFIKNCHSYPCMEVRNRALIVSNVALDTPTHSLGTDQMTCEKYFVSNEDFVLYDTTGRQDVVTEQMTAYPFIDLSDGDLKASAKDKYAIFRQNYGPENFPQYVDFGVEVCLDHSDVRLRRNIDNEPWPQAVDALHVQIIPSCGMQIAAPSVAADAMGFVFNCDGQYALDTSNGTACQGVQNSVQCVYANYLDASNPAYAGHTQLARVQQPAVGGDPNRSGASNASFQTLGTQDMAILSVPAVPELAQCFAGGPGAVHIYGLKSPYDFYA

pLDDT: mean 92.77, std 5.29, range [59.88, 98.56]

Organism: NCBI:txid1281780

Secondary structure (DSSP, 8-state):
-PPPHHHHHHHHHHHHS-TTTSTT-EEEEEEEEEE--S-HHHHHHSHHHHHHHHHHHHHHHHHHH--THHHHHHHHHHHHHHHHHHTS-SEEEEEEEEEEEEEEEE-SSS---EEEEEEE--S--TTSSBSS-SSS-SS--BGGGEEPPP---TT-SB-SSTTSS--EEEEE--TTSSSSEEEEEE--THHHHTTHHHHHTTT---SSTT----EEEEEESS----GGG----TT-EEEEEESS--SSS--SSEEEEEETTEEEEEEEEE-SS-TT-EEEEEEEEEEE--BSSSTTSTT-B--EE----STT-EEEEPPP-GGGGGG-TT-S-EEEESSSSSPPPS--